Protein AF-A0A8I0K7B2-F1 (afdb_monomer_lite)

Structure (mmCIF, N/CA/C/O backbone):
data_AF-A0A8I0K7B2-F1
#
_entry.id   AF-A0A8I0K7B2-F1
#
loop_
_atom_site.group_PDB
_atom_site.id
_atom_site.type_symbol
_atom_site.label_atom_id
_atom_site.label_alt_id
_atom_site.label_comp_id
_atom_site.label_asym_id
_atom_site.label_entity_id
_atom_site.label_seq_id
_atom_site.pdbx_PDB_ins_code
_atom_site.Cartn_x
_atom_site.Cartn_y
_atom_site.Cartn_z
_atom_site.occupancy
_atom_site.B_iso_or_equiv
_atom_site.auth_seq_id
_atom_site.auth_comp_id
_atom_site.auth_asym_id
_atom_site.auth_atom_id
_atom_site.pdbx_PDB_model_num
ATOM 1 N N . ILE A 1 1 ? 2.473 -7.740 -4.139 1.00 77.00 1 ILE A N 1
ATOM 2 C CA . ILE A 1 1 ? 1.503 -7.804 -5.255 1.00 77.00 1 ILE A CA 1
ATOM 3 C C . ILE A 1 1 ? 1.377 -6.426 -5.876 1.00 77.00 1 ILE A C 1
ATOM 5 O O . ILE A 1 1 ? 0.839 -5.520 -5.252 1.00 77.00 1 ILE A O 1
ATOM 9 N N . ALA A 1 2 ? 1.905 -6.270 -7.087 1.00 81.62 2 ALA A N 1
ATOM 10 C CA . ALA A 1 2 ? 1.914 -4.986 -7.772 1.00 81.62 2 ALA A CA 1
ATOM 11 C C . ALA A 1 2 ? 0.690 -4.770 -8.654 1.00 81.62 2 ALA A C 1
ATOM 13 O O . ALA A 1 2 ? -0.269 -4.204 -8.169 1.00 81.62 2 ALA A O 1
ATOM 14 N N . SER A 1 3 ? 0.676 -5.238 -9.904 1.00 86.38 3 SER A N 1
ATOM 15 C CA . SER A 1 3 ? -0.508 -5.109 -10.770 1.00 86.38 3 SER A CA 1
ATOM 16 C C . SER A 1 3 ? -1.595 -6.148 -10.476 1.00 86.38 3 SER A C 1
ATOM 18 O O . SER A 1 3 ? -2.746 -5.961 -10.839 1.00 86.38 3 SER A O 1
ATOM 20 N N . GLY A 1 4 ? -1.241 -7.263 -9.827 1.00 89.75 4 GLY A N 1
ATOM 21 C CA . GLY A 1 4 ? -2.159 -8.381 -9.578 1.00 89.75 4 GLY A CA 1
ATOM 22 C C . GLY A 1 4 ? -2.304 -9.356 -10.753 1.00 89.75 4 GLY A C 1
ATOM 23 O O . GLY A 1 4 ? -2.831 -10.445 -10.553 1.00 89.75 4 GLY A O 1
ATOM 24 N N . ASN A 1 5 ? -1.759 -9.037 -11.935 1.00 91.19 5 ASN A N 1
ATOM 25 C CA . ASN A 1 5 ? -1.903 -9.848 -13.156 1.00 91.19 5 ASN A CA 1
ATOM 26 C C . ASN A 1 5 ? -1.482 -11.309 -12.976 1.00 91.19 5 ASN A C 1
ATOM 28 O O . ASN A 1 5 ? -2.197 -12.211 -13.395 1.00 91.19 5 ASN A O 1
ATOM 32 N N . GLN A 1 6 ? -0.327 -11.559 -12.357 1.00 90.94 6 GLN A N 1
ATOM 33 C CA . GLN A 1 6 ? 0.174 -12.925 -12.195 1.00 90.94 6 GLN A CA 1
ATOM 34 C C . GLN A 1 6 ? -0.745 -13.764 -11.300 1.00 90.94 6 GLN A C 1
ATOM 36 O O . GLN A 1 6 ? -1.043 -14.906 -11.624 1.00 90.94 6 GLN A O 1
ATOM 41 N N . ILE A 1 7 ? -1.244 -13.179 -10.210 1.00 93.69 7 ILE A N 1
ATOM 42 C CA . ILE A 1 7 ? -2.171 -13.858 -9.301 1.00 93.69 7 ILE A CA 1
ATOM 43 C C . ILE A 1 7 ? -3.507 -14.105 -9.983 1.00 93.69 7 ILE A C 1
ATOM 45 O O . ILE A 1 7 ? -4.037 -15.205 -9.896 1.00 93.69 7 ILE A O 1
ATOM 49 N N . ARG A 1 8 ? -4.026 -13.107 -10.702 1.00 94.19 8 ARG A N 1
ATOM 50 C CA . ARG A 1 8 ? -5.259 -13.244 -11.476 1.00 94.19 8 ARG A CA 1
ATOM 51 C C . ARG A 1 8 ? -5.160 -14.403 -12.473 1.00 94.19 8 ARG A C 1
ATOM 53 O O . ARG A 1 8 ? -6.067 -15.217 -12.502 1.00 94.19 8 ARG A O 1
ATOM 60 N N . LYS A 1 9 ? -4.038 -14.546 -13.188 1.00 95.00 9 LYS A N 1
ATOM 61 C CA . LYS A 1 9 ? -3.802 -15.677 -14.105 1.00 95.00 9 LYS A CA 1
ATOM 62 C C . LYS A 1 9 ? -3.839 -17.037 -13.404 1.00 95.00 9 LYS A C 1
ATOM 64 O O . LYS A 1 9 ? -4.430 -17.970 -13.931 1.00 95.00 9 LYS A O 1
ATOM 69 N N . PHE A 1 10 ? -3.235 -17.158 -12.220 1.00 95.12 10 PHE A N 1
ATOM 70 C CA . PHE A 1 10 ? -3.326 -18.396 -11.437 1.00 95.12 10 PHE A CA 1
ATOM 71 C C . PHE A 1 10 ? -4.759 -18.683 -10.995 1.00 95.12 10 PHE A C 1
ATOM 73 O O . PHE A 1 10 ? -5.240 -19.799 -11.159 1.00 95.12 10 PHE A O 1
ATOM 80 N N . LEU A 1 11 ? -5.457 -17.667 -10.484 1.00 95.81 11 LEU A N 1
ATOM 81 C CA . LEU A 1 11 ? -6.855 -17.804 -10.099 1.00 95.81 11 LEU A CA 1
ATOM 82 C C . LEU A 1 11 ? -7.734 -18.193 -11.290 1.00 95.81 11 LEU A C 1
ATOM 84 O O . LEU A 1 11 ? -8.606 -19.033 -11.117 1.00 95.81 11 LEU A O 1
ATOM 88 N N . GLU A 1 12 ? -7.495 -17.631 -12.475 1.00 96.31 12 GLU A N 1
ATOM 89 C CA . GLU A 1 12 ? -8.185 -17.978 -13.721 1.00 96.31 12 GLU A CA 1
ATOM 90 C C . GLU A 1 12 ? -7.914 -19.430 -14.129 1.00 96.31 12 GLU A C 1
ATOM 92 O O . GLU A 1 12 ? -8.856 -20.150 -14.450 1.00 96.31 12 GLU A O 1
ATOM 97 N N . ALA A 1 13 ? -6.667 -19.898 -14.038 1.00 96.38 13 ALA A N 1
ATOM 98 C CA . ALA A 1 13 ? -6.322 -21.292 -14.320 1.00 96.38 13 ALA A CA 1
ATOM 99 C C . ALA A 1 13 ? -7.026 -22.269 -13.357 1.00 96.38 13 ALA A C 1
ATOM 101 O O . ALA A 1 13 ? -7.605 -23.268 -13.786 1.00 96.38 13 ALA A O 1
ATOM 102 N N . PHE A 1 14 ? -7.058 -21.952 -12.058 1.00 95.88 14 PHE A N 1
ATOM 103 C CA . PHE A 1 14 ? -7.804 -22.732 -11.063 1.00 95.88 14 PHE A CA 1
ATOM 104 C C . PHE A 1 14 ? -9.305 -22.733 -11.347 1.00 95.88 14 PHE A C 1
ATOM 106 O O . PHE A 1 14 ? -9.960 -23.767 -11.294 1.00 95.88 14 PHE A O 1
ATOM 113 N N . ALA A 1 15 ? -9.831 -21.573 -11.720 1.00 93.94 15 ALA A N 1
ATOM 114 C CA . ALA A 1 15 ? -11.215 -21.361 -12.103 1.00 93.94 15 ALA A CA 1
ATOM 115 C C . ALA A 1 15 ? -11.651 -22.106 -13.372 1.00 93.94 15 ALA A C 1
ATOM 117 O O . ALA A 1 15 ? -12.852 -22.248 -13.582 1.00 93.94 15 ALA A O 1
ATOM 118 N N . GLN A 1 16 ? -10.712 -22.474 -14.242 1.00 95.69 16 GLN A N 1
ATOM 119 C CA . GLN A 1 16 ? -10.960 -23.219 -15.479 1.00 95.69 16 GLN A CA 1
ATOM 120 C C . GLN A 1 16 ? -10.769 -24.729 -15.292 1.00 95.69 16 GLN A C 1
ATOM 122 O O . GLN A 1 16 ? -11.014 -25.494 -16.219 1.00 95.69 16 GLN A O 1
ATOM 127 N N . THR A 1 17 ? -10.337 -25.169 -14.106 1.00 97.00 17 THR A N 1
ATOM 128 C CA . THR A 1 17 ? -10.129 -26.583 -13.789 1.00 97.00 17 THR A CA 1
ATOM 129 C C . THR A 1 17 ? -11.386 -27.149 -13.113 1.00 97.00 17 THR A C 1
ATOM 131 O O . THR A 1 17 ? -11.638 -26.801 -11.956 1.00 97.00 17 THR A O 1
ATOM 134 N N . PRO A 1 18 ? -12.164 -28.043 -13.766 1.00 95.75 18 PRO A N 1
ATOM 135 C CA . PRO A 1 18 ? -13.484 -28.460 -13.275 1.00 95.75 18 PRO A CA 1
ATOM 136 C C . PRO A 1 18 ? -13.483 -29.039 -11.856 1.00 95.75 18 PRO A C 1
ATOM 138 O O . PRO A 1 18 ? -14.347 -28.698 -11.053 1.00 95.75 18 PRO A O 1
ATOM 141 N N . SER A 1 19 ? -12.487 -29.860 -11.506 1.00 97.06 19 SER A N 1
ATOM 142 C CA . SER A 1 19 ? -12.382 -30.437 -10.158 1.00 97.06 19 SER A CA 1
ATOM 143 C C . SER A 1 19 ? -12.179 -29.363 -9.088 1.00 97.06 19 SER A C 1
ATOM 145 O O . SER A 1 19 ? -12.816 -29.406 -8.040 1.00 97.06 19 SER A O 1
ATOM 147 N N . ILE A 1 20 ? -11.341 -28.360 -9.368 1.00 95.81 20 ILE A N 1
ATOM 148 C CA . ILE A 1 20 ? -11.071 -27.255 -8.439 1.00 95.81 20 ILE A CA 1
ATOM 149 C C . ILE A 1 20 ? -12.316 -26.376 -8.286 1.00 95.81 20 ILE A C 1
ATOM 151 O O . ILE A 1 20 ? -12.678 -26.001 -7.171 1.00 95.81 20 ILE A O 1
ATOM 155 N N . GLU A 1 21 ? -13.002 -26.073 -9.389 1.00 93.69 21 GLU A N 1
ATOM 156 C CA . GLU A 1 21 ? -14.250 -25.309 -9.360 1.00 93.69 21 GLU A CA 1
ATOM 157 C C . GLU A 1 21 ? -15.359 -26.053 -8.594 1.00 93.69 21 GLU A C 1
ATOM 159 O O . GLU A 1 21 ? -16.058 -25.449 -7.774 1.00 93.69 21 GLU A O 1
ATOM 164 N N . SER A 1 22 ? -15.471 -27.371 -8.780 1.00 95.62 22 SER A N 1
ATOM 165 C CA . SER A 1 22 ? -16.394 -28.226 -8.026 1.00 95.62 22 SER A CA 1
ATOM 166 C C . SER A 1 22 ? -16.076 -28.227 -6.531 1.00 95.62 22 SER A C 1
ATOM 168 O O . SER A 1 22 ? -16.987 -28.093 -5.715 1.00 95.62 22 SER A O 1
ATOM 170 N N . TRP A 1 23 ? -14.803 -28.344 -6.145 1.00 97.50 23 TRP A N 1
ATOM 171 C CA . TRP A 1 23 ? -14.412 -28.331 -4.735 1.00 97.50 23 TRP A CA 1
ATOM 172 C C . TRP A 1 23 ? -14.669 -26.983 -4.075 1.00 97.50 23 TRP A C 1
ATOM 174 O O . TRP A 1 23 ? -15.148 -26.934 -2.945 1.00 97.50 23 TRP A O 1
ATOM 184 N N . HIS A 1 24 ? -14.393 -25.891 -4.784 1.00 95.56 24 HIS A N 1
ATOM 185 C CA . HIS A 1 24 ? -14.636 -24.548 -4.275 1.00 95.56 24 HIS A CA 1
ATOM 186 C C . HIS A 1 24 ? -16.136 -24.264 -4.114 1.00 95.56 24 HIS A C 1
ATOM 188 O O . HIS A 1 24 ? -16.565 -23.783 -3.070 1.00 95.56 24 HIS A O 1
ATOM 194 N N . SER A 1 25 ? -16.951 -24.600 -5.120 1.00 93.38 25 SER A N 1
ATOM 195 C CA . SER A 1 25 ? -18.410 -24.408 -5.059 1.00 93.38 25 SER A CA 1
ATOM 196 C C . SER A 1 25 ? -19.086 -25.278 -3.997 1.00 93.38 25 SER A C 1
ATOM 198 O O . SER A 1 25 ? -20.060 -24.841 -3.391 1.00 93.38 25 SER A O 1
ATOM 200 N N . SER A 1 26 ? -18.534 -26.462 -3.721 1.00 96.31 26 SER A N 1
ATOM 201 C CA . SER A 1 26 ? -19.012 -27.365 -2.663 1.00 96.31 26 SER A CA 1
ATOM 202 C C . SER A 1 26 ? -18.465 -27.022 -1.269 1.00 96.31 26 SER A C 1
ATOM 204 O O . SER A 1 26 ? -18.778 -27.714 -0.305 1.00 96.31 26 SER A O 1
ATOM 206 N N . GLY A 1 27 ? -17.634 -25.980 -1.140 1.00 95.00 27 GLY A N 1
ATOM 207 C CA . GLY A 1 27 ? -17.071 -25.539 0.140 1.00 95.00 27 GLY A CA 1
ATOM 208 C C . GLY A 1 27 ? -15.932 -26.406 0.693 1.00 95.00 27 GLY A C 1
ATOM 209 O O . GLY A 1 27 ? -15.552 -26.233 1.847 1.00 95.00 27 GLY A O 1
ATOM 210 N N . TYR A 1 28 ? -15.360 -27.315 -0.105 1.00 97.12 28 TYR A N 1
ATOM 211 C CA . TYR A 1 28 ? -14.238 -28.166 0.318 1.00 97.12 28 TYR A CA 1
ATOM 212 C C . TYR A 1 28 ? -12.895 -27.431 0.346 1.00 97.12 28 TYR A C 1
ATOM 214 O O . TYR A 1 28 ? -11.986 -27.844 1.063 1.00 97.12 28 TYR A O 1
ATOM 222 N N . ILE A 1 29 ? -12.750 -26.360 -0.440 1.00 96.38 29 ILE A N 1
ATOM 223 C CA . ILE A 1 29 ? -11.525 -25.555 -0.498 1.00 96.38 29 ILE A CA 1
ATOM 224 C C . ILE A 1 29 ? -11.836 -24.059 -0.487 1.00 96.38 29 ILE A C 1
ATOM 226 O O . ILE A 1 29 ? -12.865 -23.618 -0.996 1.00 96.38 29 ILE A O 1
ATOM 230 N N . SER A 1 30 ? -10.878 -23.283 0.019 1.00 95.00 30 SER A N 1
ATOM 231 C CA . SER A 1 30 ? -10.904 -21.819 0.052 1.00 95.00 30 SER A CA 1
ATOM 232 C C . SER A 1 30 ? -9.590 -21.260 -0.482 1.00 95.00 30 SER A C 1
ATOM 234 O O . SER A 1 30 ? -8.523 -21.833 -0.258 1.00 95.00 30 SER A O 1
ATOM 236 N N . PHE A 1 31 ? -9.650 -20.120 -1.170 1.00 95.88 31 PHE A N 1
ATOM 237 C CA . PHE A 1 31 ? -8.461 -19.472 -1.720 1.00 95.88 31 PHE A CA 1
ATOM 238 C C . PHE A 1 31 ? -7.951 -18.381 -0.790 1.00 95.88 31 PHE A C 1
ATOM 240 O O . PHE A 1 31 ? -8.678 -17.450 -0.452 1.00 95.88 31 PHE A O 1
ATOM 247 N N . TYR A 1 32 ? -6.669 -18.466 -0.444 1.00 95.06 32 TYR A N 1
ATOM 248 C CA . TYR A 1 32 ? -5.970 -17.467 0.351 1.00 95.06 32 TYR A CA 1
ATOM 249 C C . TYR A 1 32 ? -4.814 -16.885 -0.447 1.00 95.06 32 TYR A C 1
ATOM 251 O O . TYR A 1 32 ? -4.025 -17.607 -1.053 1.00 95.06 32 TYR A O 1
ATOM 259 N N . ILE A 1 33 ? -4.693 -15.565 -0.420 1.00 94.81 33 ILE A N 1
ATOM 260 C CA . ILE A 1 33 ? -3.560 -14.842 -0.978 1.00 94.81 33 ILE A CA 1
ATOM 261 C C . ILE A 1 33 ? -2.829 -14.198 0.180 1.00 94.81 33 ILE A C 1
ATOM 263 O O . ILE A 1 33 ? -3.368 -13.315 0.840 1.00 94.81 33 ILE A O 1
ATOM 267 N N . VAL A 1 34 ? -1.588 -14.615 0.394 1.00 92.75 34 VAL A N 1
ATOM 268 C CA . VAL A 1 34 ? -0.717 -14.040 1.416 1.00 92.75 34 VAL A CA 1
ATOM 269 C C . VAL A 1 34 ? 0.375 -13.245 0.724 1.00 92.75 34 VAL A C 1
ATOM 271 O O . VAL A 1 34 ? 1.064 -13.749 -0.163 1.00 92.75 34 VAL A O 1
ATOM 274 N N . CYS A 1 35 ? 0.534 -11.982 1.100 1.00 88.88 35 CYS A N 1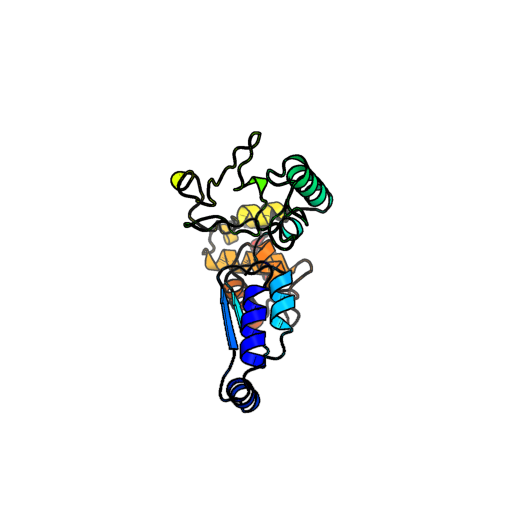
ATOM 275 C CA . CYS A 1 35 ? 1.624 -11.168 0.584 1.00 88.88 35 CYS A CA 1
ATOM 276 C C . CYS A 1 35 ? 2.083 -10.127 1.594 1.00 88.88 35 CYS A C 1
ATOM 278 O O . CYS A 1 35 ? 1.325 -9.678 2.440 1.00 88.88 35 CYS A O 1
ATOM 280 N N . TYR A 1 36 ? 3.329 -9.688 1.484 1.00 87.00 36 TYR A N 1
ATOM 281 C CA . TYR A 1 36 ? 3.814 -8.626 2.354 1.00 87.00 36 TYR A CA 1
ATOM 282 C C . TYR A 1 36 ? 3.174 -7.269 2.010 1.00 87.00 36 TYR A C 1
ATOM 284 O O . TYR A 1 36 ? 2.499 -6.665 2.839 1.00 87.00 36 TYR A O 1
ATOM 292 N N . ALA A 1 37 ? 3.326 -6.822 0.760 1.00 88.50 37 ALA A N 1
ATOM 293 C CA . ALA A 1 37 ? 2.780 -5.553 0.282 1.00 88.50 37 ALA A CA 1
ATOM 294 C C . ALA A 1 37 ? 1.818 -5.763 -0.891 1.00 88.50 37 ALA A C 1
ATOM 296 O O . ALA A 1 37 ? 2.115 -6.561 -1.787 1.00 88.50 37 ALA A O 1
ATOM 297 N N . ILE A 1 38 ? 0.717 -5.012 -0.948 1.00 91.06 38 ILE A N 1
ATOM 298 C CA . ILE A 1 38 ? -0.238 -5.022 -2.070 1.00 91.06 38 ILE A CA 1
ATOM 299 C C . ILE A 1 38 ? -0.579 -3.607 -2.531 1.00 91.06 38 ILE A C 1
ATOM 301 O O . ILE A 1 38 ? -0.764 -2.712 -1.709 1.00 91.06 38 ILE A O 1
ATOM 305 N N . THR A 1 39 ? -0.661 -3.375 -3.842 1.00 91.69 39 THR A N 1
ATOM 306 C CA . THR A 1 39 ? -1.160 -2.089 -4.339 1.00 91.69 39 THR A CA 1
ATOM 307 C C . THR A 1 39 ? -2.670 -2.004 -4.204 1.00 91.69 39 THR A C 1
ATOM 309 O O . THR A 1 39 ? -3.409 -2.986 -4.242 1.00 91.69 39 THR A O 1
ATOM 312 N N . GLU A 1 40 ? -3.122 -0.768 -4.115 1.00 88.94 40 GLU A N 1
ATOM 313 C CA . GLU A 1 40 ? -4.521 -0.393 -4.081 1.00 88.94 40 GLU A CA 1
ATOM 314 C C . GLU A 1 40 ? -5.343 -0.982 -5.240 1.00 88.94 40 GLU A C 1
ATOM 316 O O . GLU A 1 40 ? -6.423 -1.532 -5.008 1.00 88.94 40 GLU A O 1
ATOM 321 N N . ASN A 1 41 ? -4.789 -0.910 -6.453 1.00 90.56 41 ASN A N 1
ATOM 322 C CA . ASN A 1 41 ? -5.415 -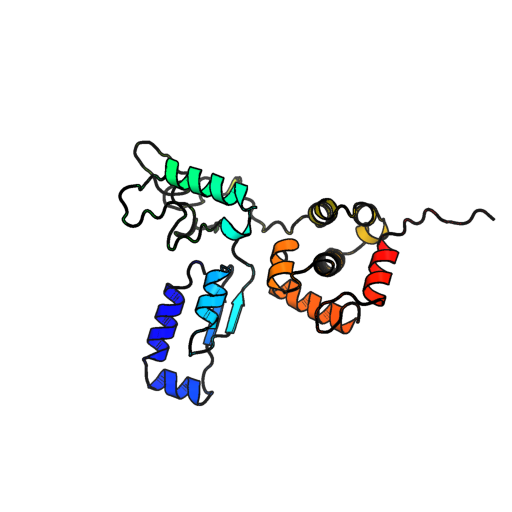1.409 -7.674 1.00 90.56 41 ASN A CA 1
ATOM 323 C C . ASN A 1 41 ? -5.419 -2.937 -7.722 1.00 90.56 41 ASN A C 1
ATOM 325 O O . ASN A 1 41 ? -6.425 -3.525 -8.101 1.00 90.56 41 ASN A O 1
ATOM 329 N N . ALA A 1 42 ? -4.332 -3.598 -7.309 1.00 92.38 42 ALA A N 1
ATOM 330 C CA . ALA A 1 42 ? -4.300 -5.057 -7.291 1.00 92.38 42 ALA A CA 1
ATOM 331 C C . ALA A 1 42 ? -5.244 -5.656 -6.256 1.00 92.38 42 ALA A C 1
ATOM 333 O O . ALA A 1 42 ? -5.812 -6.711 -6.514 1.00 92.38 42 ALA A O 1
ATOM 334 N N . LEU A 1 43 ? -5.422 -5.008 -5.103 1.00 92.12 43 LEU A N 1
ATOM 335 C CA . LEU A 1 43 ? -6.387 -5.467 -4.108 1.00 92.12 43 LEU A CA 1
ATOM 336 C C . LEU A 1 43 ? -7.802 -5.480 -4.700 1.00 92.12 43 LEU A C 1
ATOM 338 O O . LEU A 1 43 ? -8.480 -6.504 -4.645 1.00 92.12 43 LEU A O 1
ATOM 342 N N . ASP A 1 44 ? -8.222 -4.375 -5.320 1.00 92.19 44 ASP A N 1
ATOM 343 C CA . ASP A 1 44 ? -9.534 -4.274 -5.973 1.00 92.19 44 ASP A CA 1
ATOM 344 C C . ASP A 1 44 ? -9.660 -5.262 -7.144 1.00 92.19 44 ASP A C 1
ATOM 346 O O . ASP A 1 44 ? -10.621 -6.024 -7.238 1.00 92.19 44 ASP A O 1
ATOM 350 N N . PHE A 1 45 ? -8.635 -5.326 -7.993 1.00 93.88 45 PHE A N 1
ATOM 351 C CA . PHE A 1 45 ? -8.603 -6.223 -9.139 1.00 93.88 45 PHE A CA 1
ATOM 352 C C . PHE A 1 45 ? -8.686 -7.696 -8.729 1.00 93.88 45 PHE A C 1
ATOM 354 O O . PHE A 1 45 ? -9.420 -8.460 -9.344 1.00 93.88 45 PHE A O 1
ATOM 361 N N . VAL A 1 46 ? -7.964 -8.133 -7.700 1.00 94.69 46 VAL A N 1
ATOM 362 C CA . VAL A 1 46 ? -7.912 -9.553 -7.323 1.00 94.69 46 VAL A CA 1
ATOM 363 C C . VAL A 1 46 ? -9.105 -9.968 -6.458 1.00 94.69 46 VAL A C 1
ATOM 365 O O . VAL A 1 46 ? -9.633 -11.063 -6.645 1.00 94.69 46 VAL A O 1
ATOM 368 N N . SER A 1 47 ? -9.584 -9.093 -5.568 1.00 93.62 47 SER A N 1
ATOM 369 C CA . SER A 1 47 ? -10.755 -9.373 -4.717 1.00 93.62 47 SER A CA 1
ATOM 370 C C . SER A 1 47 ? -12.043 -9.595 -5.514 1.00 93.62 47 SER A C 1
ATOM 372 O O . SER A 1 47 ? -12.899 -10.371 -5.099 1.00 93.62 47 SER A O 1
ATOM 374 N N . LYS A 1 48 ? -12.160 -8.979 -6.696 1.00 94.69 48 LYS A N 1
ATOM 375 C CA . LYS A 1 48 ? -13.296 -9.147 -7.619 1.00 94.69 48 LYS A CA 1
ATOM 376 C C . LYS A 1 48 ? -13.276 -10.456 -8.422 1.00 94.69 48 LYS A C 1
ATOM 378 O O . LYS A 1 48 ? -14.123 -10.645 -9.292 1.00 94.69 48 LYS A O 1
ATOM 383 N N . HIS A 1 49 ? -12.306 -11.344 -8.208 1.00 95.88 49 HIS A N 1
ATOM 384 C CA . HIS A 1 49 ? -12.244 -12.615 -8.932 1.00 95.88 49 HIS A CA 1
ATOM 385 C C . HIS A 1 49 ? -13.366 -13.583 -8.500 1.00 95.88 49 HIS A C 1
ATOM 387 O O . HIS A 1 49 ? -13.748 -13.607 -7.331 1.00 95.88 49 HIS A O 1
ATOM 393 N N . LYS A 1 50 ? -13.857 -14.442 -9.413 1.00 93.12 50 LYS A N 1
ATOM 394 C CA . LYS A 1 50 ? -14.986 -15.362 -9.138 1.00 93.12 50 LYS A CA 1
ATOM 395 C C . LYS A 1 50 ? -14.737 -16.344 -7.987 1.00 93.12 50 LYS A C 1
ATOM 397 O O . LYS A 1 50 ? -15.667 -16.715 -7.284 1.00 93.12 50 LYS A O 1
ATOM 402 N N . LEU A 1 51 ? -13.473 -16.706 -7.765 1.00 94.12 51 LEU A N 1
ATOM 403 C CA . LEU A 1 51 ? -13.038 -17.569 -6.657 1.00 94.12 51 LEU A CA 1
ATOM 404 C C . LEU A 1 51 ? -12.986 -16.855 -5.292 1.00 94.12 51 LEU A C 1
ATOM 406 O O . LEU A 1 51 ? -12.564 -17.467 -4.323 1.00 94.12 51 LEU A O 1
ATOM 410 N N . LYS A 1 52 ? -13.353 -15.565 -5.219 1.00 93.81 52 LYS A N 1
ATOM 411 C CA . LYS A 1 52 ? -13.450 -14.758 -3.986 1.00 93.81 52 LYS A CA 1
ATOM 412 C C . LYS A 1 52 ? -12.313 -15.021 -2.977 1.00 93.81 52 LYS A C 1
ATOM 414 O O . LYS A 1 52 ? -12.586 -15.377 -1.829 1.00 93.81 52 LYS A O 1
ATOM 419 N N . PRO A 1 53 ? -11.038 -14.872 -3.381 1.00 95.38 53 PRO A N 1
ATOM 420 C CA . PRO A 1 53 ? -9.928 -15.197 -2.499 1.00 95.38 53 PRO A CA 1
ATOM 421 C C . PRO A 1 53 ? -9.887 -14.259 -1.285 1.00 95.38 53 PRO A C 1
ATOM 423 O O . PRO A 1 53 ? -10.092 -13.050 -1.414 1.00 95.38 53 PRO A O 1
ATOM 426 N N . GLN A 1 54 ? -9.546 -14.801 -0.118 1.00 94.31 54 GLN A N 1
ATOM 427 C CA . GLN A 1 54 ? -9.235 -14.020 1.076 1.00 94.31 54 GLN A CA 1
ATOM 428 C C . GLN A 1 54 ? -7.809 -13.474 0.967 1.00 94.31 54 GLN A C 1
ATOM 430 O O . GLN A 1 54 ? -6.859 -14.227 0.754 1.00 94.31 54 GLN A O 1
ATOM 435 N N . ILE A 1 55 ? -7.647 -12.154 1.076 1.00 93.38 55 ILE A N 1
ATOM 436 C CA . ILE A 1 55 ? -6.366 -11.481 0.832 1.00 93.38 55 ILE A CA 1
ATOM 437 C C . ILE A 1 55 ? -5.790 -10.989 2.158 1.00 93.38 55 ILE A C 1
ATOM 439 O O . ILE A 1 55 ? -6.266 -10.008 2.725 1.00 93.38 55 ILE A O 1
ATOM 443 N N . ASN A 1 56 ? -4.721 -11.642 2.601 1.00 89.12 56 ASN A N 1
ATOM 444 C CA . ASN A 1 56 ? -3.976 -11.311 3.805 1.00 89.12 56 ASN A CA 1
ATOM 445 C C . ASN A 1 56 ? -2.694 -10.571 3.425 1.00 89.12 56 ASN A C 1
ATOM 447 O O . ASN A 1 56 ? -1.858 -11.084 2.673 1.00 89.12 56 ASN A O 1
ATOM 451 N N . TYR A 1 57 ? -2.538 -9.350 3.937 1.00 87.31 57 TYR A N 1
ATOM 452 C CA . TYR A 1 57 ? -1.368 -8.536 3.642 1.00 87.31 57 TYR A CA 1
ATOM 453 C C . TYR A 1 57 ? -0.894 -7.690 4.820 1.00 87.31 57 TYR A C 1
ATOM 455 O O . TYR A 1 57 ? -1.687 -7.273 5.663 1.00 87.31 57 TYR A O 1
ATOM 463 N N . VAL A 1 58 ? 0.414 -7.422 4.864 1.00 81.00 58 VAL A N 1
ATOM 464 C CA . VAL A 1 58 ? 1.030 -6.634 5.942 1.00 81.00 58 VAL A CA 1
ATOM 465 C C . VAL A 1 58 ? 0.818 -5.144 5.696 1.00 81.00 58 VAL A C 1
ATOM 467 O O . VAL A 1 58 ? 0.345 -4.434 6.581 1.00 81.00 58 VAL A O 1
ATOM 470 N N . CYS A 1 59 ? 1.120 -4.647 4.497 1.00 78.94 59 CYS A N 1
ATOM 471 C CA . CYS A 1 59 ? 1.017 -3.220 4.201 1.00 78.94 59 CYS A CA 1
ATOM 472 C C . CYS A 1 59 ? 0.496 -2.912 2.793 1.00 78.94 59 CYS A C 1
ATOM 474 O O . CYS A 1 59 ? 0.538 -3.726 1.867 1.00 78.94 59 CYS A O 1
ATOM 476 N N . VAL A 1 60 ? -0.004 -1.687 2.632 1.00 84.62 60 VAL A N 1
ATOM 477 C CA . VAL A 1 60 ? -0.310 -1.136 1.312 1.00 84.62 60 VAL A CA 1
ATOM 478 C C . VAL A 1 60 ? 1.000 -0.702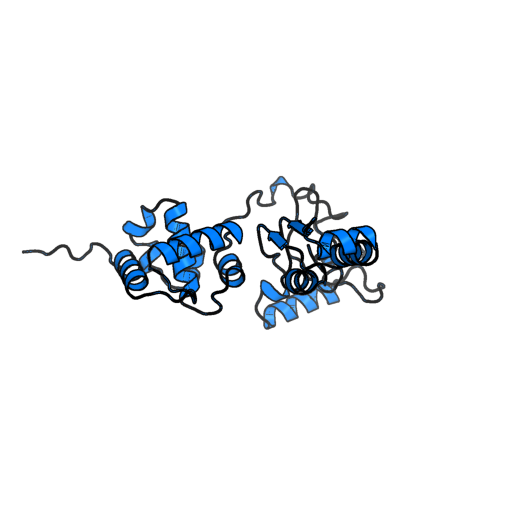 0.673 1.00 84.62 60 VAL A C 1
ATOM 480 O O . VAL A 1 60 ? 1.774 0.044 1.268 1.00 84.62 60 VAL A O 1
ATOM 483 N N . CYS A 1 61 ? 1.238 -1.154 -0.553 1.00 88.31 61 CYS A N 1
ATOM 484 C CA . CYS A 1 61 ? 2.403 -0.764 -1.321 1.00 88.31 61 CYS A CA 1
ATOM 485 C C . CYS A 1 61 ? 2.351 0.750 -1.597 1.00 88.31 61 CYS A C 1
ATOM 487 O O . CYS A 1 61 ? 1.383 1.217 -2.219 1.00 88.31 61 CYS A O 1
ATOM 489 N N . PRO A 1 62 ? 3.363 1.526 -1.174 1.00 88.94 62 PRO A N 1
ATOM 490 C CA . PRO A 1 62 ? 3.484 2.910 -1.597 1.00 88.94 62 PRO A CA 1
ATOM 491 C C . PRO A 1 62 ? 3.698 2.947 -3.113 1.00 88.94 62 PRO A C 1
ATOM 493 O O . PRO A 1 62 ? 4.405 2.116 -3.687 1.00 88.94 62 PRO A O 1
ATOM 496 N N . THR A 1 63 ? 3.029 3.882 -3.768 1.00 92.56 63 THR A N 1
ATOM 497 C CA . THR A 1 63 ? 3.084 4.094 -5.216 1.00 92.56 63 THR A CA 1
ATOM 498 C C . THR A 1 63 ? 3.103 5.586 -5.488 1.00 92.56 63 THR A C 1
ATOM 500 O O . THR A 1 63 ? 2.664 6.370 -4.649 1.00 92.56 63 THR A O 1
ATOM 503 N N . ILE A 1 64 ? 3.534 6.003 -6.678 1.00 92.94 64 ILE A N 1
ATOM 504 C CA . ILE A 1 64 ? 3.486 7.420 -7.063 1.00 92.94 64 ILE A CA 1
ATOM 505 C C . ILE A 1 64 ? 2.072 7.988 -6.850 1.00 92.94 64 ILE A C 1
ATOM 507 O O . ILE A 1 64 ? 1.925 9.048 -6.249 1.00 92.94 64 ILE A O 1
ATOM 511 N N . SER A 1 65 ? 1.030 7.255 -7.256 1.00 89.62 65 SER A N 1
ATOM 512 C CA . SER A 1 65 ? -0.365 7.709 -7.175 1.00 89.62 65 SER A CA 1
ATOM 513 C C . SER A 1 65 ? -0.898 7.864 -5.750 1.00 89.62 65 SER A C 1
ATOM 515 O O . SER A 1 65 ? -1.805 8.664 -5.523 1.00 89.62 65 SER A O 1
ATOM 517 N N . ASN A 1 66 ? -0.356 7.118 -4.782 1.00 83.56 66 ASN A N 1
ATOM 518 C CA . ASN A 1 66 ? -0.831 7.161 -3.403 1.00 83.56 66 ASN A CA 1
ATOM 519 C C . ASN A 1 66 ? 0.136 7.886 -2.448 1.00 83.56 66 ASN A C 1
ATOM 521 O O . ASN A 1 66 ? -0.306 8.314 -1.387 1.00 83.56 66 ASN A O 1
ATOM 525 N N . SER A 1 67 ? 1.406 8.079 -2.789 1.00 85.94 67 SER A N 1
ATOM 526 C CA . SER A 1 67 ? 2.391 8.674 -1.877 1.00 85.94 67 SER A CA 1
ATOM 527 C C . SER A 1 67 ? 2.521 10.194 -1.997 1.00 85.94 67 SER A C 1
ATOM 529 O O . SER A 1 67 ? 3.038 10.814 -1.075 1.00 85.94 67 SER A O 1
ATOM 531 N N . PHE A 1 68 ? 2.029 10.795 -3.083 1.00 88.00 68 PHE A N 1
ATOM 532 C CA . PHE A 1 68 ? 2.254 12.209 -3.405 1.00 88.00 68 PHE A CA 1
ATOM 533 C C . PHE A 1 68 ? 0.958 12.954 -3.732 1.00 88.00 68 PHE A C 1
ATOM 535 O O . PHE A 1 68 ? -0.057 12.332 -4.051 1.00 88.00 68 PHE A O 1
ATOM 542 N N . ASN A 1 69 ? 0.976 14.289 -3.687 1.00 89.44 69 ASN A N 1
ATOM 543 C CA . ASN A 1 69 ? -0.158 15.100 -4.148 1.00 89.44 69 ASN A CA 1
ATOM 544 C C . ASN A 1 69 ? -0.224 15.160 -5.695 1.00 89.44 69 ASN A C 1
ATOM 546 O O . ASN A 1 69 ? 0.776 14.878 -6.353 1.00 89.44 69 ASN A O 1
ATOM 550 N N . PRO A 1 70 ? -1.357 15.545 -6.317 1.00 90.75 70 PRO A N 1
ATOM 551 C CA . PRO A 1 70 ? -1.506 15.494 -7.779 1.00 90.75 70 PRO A CA 1
ATOM 552 C C . PRO A 1 70 ? -0.442 16.269 -8.579 1.00 90.75 70 PRO A C 1
ATOM 554 O O . PRO A 1 70 ? -0.050 15.839 -9.664 1.00 90.75 70 PRO A O 1
ATOM 557 N N . ILE A 1 71 ? 0.062 17.388 -8.046 1.00 93.44 71 ILE A N 1
ATOM 558 C CA . ILE A 1 71 ? 1.101 18.199 -8.700 1.00 93.44 71 ILE A CA 1
ATOM 559 C C . ILE A 1 71 ? 2.440 17.456 -8.675 1.00 93.44 71 ILE A C 1
ATOM 561 O O . ILE A 1 71 ? 3.124 17.357 -9.694 1.00 93.44 71 ILE A O 1
ATOM 565 N N . GLU A 1 72 ? 2.810 16.908 -7.520 1.00 92.56 72 GLU A N 1
ATOM 566 C CA . GLU A 1 72 ? 4.017 16.094 -7.352 1.00 92.56 72 GLU A CA 1
ATOM 567 C C . GLU A 1 72 ? 3.961 14.822 -8.197 1.00 92.56 72 GLU A C 1
ATOM 569 O O . GLU A 1 72 ? 4.931 14.501 -8.877 1.00 92.56 72 GLU A O 1
ATOM 574 N N . GLN A 1 73 ? 2.814 14.139 -8.222 1.00 93.00 73 GLN A N 1
ATOM 575 C CA . GLN A 1 73 ? 2.598 12.957 -9.056 1.00 93.00 73 GLN A CA 1
ATOM 576 C C . GLN A 1 73 ? 2.907 13.246 -10.524 1.00 93.00 73 GLN A C 1
ATOM 578 O O . GLN A 1 73 ? 3.639 12.487 -11.163 1.00 93.00 73 GLN A O 1
ATOM 583 N N . LYS A 1 74 ? 2.380 14.360 -11.050 1.00 94.31 74 LYS A N 1
ATOM 584 C CA . LYS A 1 74 ? 2.628 14.788 -12.428 1.00 94.31 74 LYS A CA 1
ATOM 585 C C . LYS A 1 74 ? 4.117 15.041 -12.669 1.00 94.31 74 LYS A C 1
ATOM 587 O O . LYS A 1 74 ? 4.675 14.471 -13.601 1.00 94.31 74 LYS A O 1
ATOM 592 N N . LYS A 1 75 ? 4.777 15.802 -11.790 1.00 96.19 75 LYS A N 1
ATOM 593 C CA . LYS A 1 75 ? 6.220 16.089 -11.893 1.00 96.19 75 LYS A CA 1
ATOM 594 C C . LYS A 1 75 ? 7.074 14.820 -11.850 1.00 96.19 75 LYS A C 1
ATOM 596 O O . LYS A 1 75 ? 7.991 14.665 -12.650 1.00 96.19 75 LYS A O 1
ATOM 601 N N . ILE A 1 76 ? 6.770 13.887 -10.949 1.00 95.06 76 ILE A N 1
ATOM 602 C CA . ILE A 1 76 ? 7.499 12.616 -10.837 1.00 95.06 76 ILE A CA 1
ATOM 603 C C . ILE A 1 76 ? 7.320 11.789 -12.113 1.00 95.06 76 ILE A C 1
ATOM 605 O O . ILE A 1 76 ? 8.297 11.258 -12.641 1.00 95.06 76 ILE A O 1
ATOM 609 N N . ARG A 1 77 ? 6.096 11.710 -12.649 1.00 94.00 77 ARG A N 1
ATOM 610 C CA . ARG A 1 77 ? 5.823 11.026 -13.922 1.00 94.00 77 ARG A CA 1
ATOM 611 C C . ARG A 1 77 ? 6.565 11.680 -15.090 1.00 94.00 77 ARG A C 1
ATOM 613 O O . ARG A 1 77 ? 7.148 10.970 -15.904 1.00 94.00 77 ARG A O 1
ATOM 620 N N . GLU A 1 78 ? 6.612 13.009 -15.150 1.00 94.25 78 GLU A N 1
ATOM 621 C CA . GLU A 1 78 ? 7.392 13.755 -16.148 1.00 94.25 78 GLU A CA 1
ATOM 622 C C . GLU A 1 78 ? 8.890 13.440 -16.059 1.00 94.25 78 GLU A C 1
ATOM 624 O O . GLU A 1 78 ? 9.515 13.190 -17.088 1.00 94.25 78 GLU A O 1
ATOM 629 N N . ILE A 1 79 ? 9.461 13.373 -14.850 1.00 93.94 79 ILE A N 1
ATOM 630 C CA . ILE A 1 79 ? 10.859 12.965 -14.629 1.00 93.94 79 ILE A CA 1
ATOM 631 C C . ILE A 1 79 ? 11.084 11.533 -15.126 1.00 93.94 79 ILE A C 1
ATOM 633 O O . ILE A 1 79 ? 12.020 11.297 -15.894 1.00 93.94 79 ILE A O 1
ATOM 637 N N . CYS A 1 80 ? 10.214 10.595 -14.737 1.00 93.69 80 CYS A N 1
ATOM 638 C CA . CYS A 1 80 ? 10.312 9.196 -15.159 1.00 93.69 80 CYS A CA 1
ATOM 639 C C . CYS A 1 80 ? 10.273 9.075 -16.686 1.00 93.69 80 CYS A C 1
ATOM 641 O O . CYS A 1 80 ? 11.084 8.356 -17.256 1.00 93.69 80 CYS A O 1
ATOM 643 N N . ASN A 1 81 ? 9.388 9.816 -17.357 1.00 90.88 81 ASN A N 1
ATOM 644 C CA . ASN A 1 81 ? 9.280 9.826 -18.817 1.00 90.88 81 ASN A CA 1
ATOM 645 C C . ASN A 1 81 ? 10.490 10.487 -19.492 1.00 90.88 81 ASN A C 1
ATOM 647 O O . ASN A 1 81 ? 11.050 9.948 -20.451 1.00 90.88 81 ASN A O 1
ATOM 651 N N . LYS A 1 82 ? 10.921 11.651 -18.990 1.00 90.94 82 LYS A N 1
ATOM 652 C CA . LYS A 1 82 ? 12.036 12.422 -19.554 1.00 90.94 82 LYS A CA 1
ATOM 653 C C . LYS A 1 82 ? 13.325 11.605 -19.553 1.00 90.94 82 LYS A C 1
ATOM 655 O O . LYS A 1 82 ? 13.998 11.543 -20.588 1.00 90.94 82 LYS A O 1
ATOM 660 N N . TYR A 1 83 ? 13.617 10.964 -18.423 1.00 91.06 83 TYR A N 1
ATOM 661 C CA . TYR A 1 83 ? 14.837 10.193 -18.190 1.00 91.06 83 TYR A CA 1
ATOM 662 C C . TYR A 1 83 ? 14.658 8.685 -18.359 1.00 91.06 83 TYR A C 1
ATOM 664 O O . TYR A 1 83 ? 15.560 7.940 -17.989 1.00 91.06 83 TYR A O 1
ATOM 672 N N . ASN A 1 84 ? 13.535 8.226 -18.930 1.00 90.62 84 ASN A N 1
ATOM 673 C CA . ASN A 1 84 ? 13.296 6.801 -19.124 1.00 90.62 84 ASN A CA 1
ATOM 674 C C . ASN A 1 84 ? 14.476 6.172 -19.901 1.00 90.62 84 ASN A C 1
ATOM 676 O O . ASN A 1 84 ? 14.695 6.545 -21.059 1.00 90.62 84 ASN A O 1
ATOM 680 N N . PRO A 1 85 ? 15.232 5.230 -19.305 1.00 88.94 85 PRO A N 1
ATOM 681 C CA . PRO A 1 85 ? 16.339 4.554 -19.978 1.00 88.94 85 PRO A CA 1
ATOM 682 C C . PRO A 1 85 ? 15.869 3.641 -21.119 1.00 88.94 85 PRO A C 1
ATOM 684 O O . PRO A 1 85 ? 16.670 3.287 -21.981 1.00 88.94 85 PRO A O 1
ATOM 687 N N . ASN A 1 86 ? 14.586 3.276 -21.154 1.00 84.25 86 ASN A N 1
ATOM 688 C CA . ASN A 1 86 ? 14.004 2.394 -22.153 1.00 84.25 86 ASN A CA 1
ATOM 689 C C . ASN A 1 86 ? 12.843 3.084 -22.888 1.00 84.25 86 ASN A C 1
ATOM 691 O O . ASN A 1 86 ? 11.680 2.739 -22.722 1.00 84.25 86 ASN A O 1
ATOM 695 N N . LYS A 1 87 ? 13.153 4.088 -23.721 1.00 76.50 87 LYS A N 1
ATOM 696 C CA . LYS A 1 87 ? 12.140 4.784 -24.548 1.00 76.50 87 LYS A CA 1
ATOM 697 C C . LYS A 1 87 ? 11.626 3.962 -25.733 1.00 76.50 87 LYS A C 1
ATOM 699 O O . LYS A 1 87 ? 10.699 4.396 -26.401 1.00 76.50 87 LYS A O 1
ATOM 704 N N . ARG A 1 88 ? 12.270 2.829 -26.030 1.00 71.00 88 ARG A N 1
ATOM 705 C CA . ARG A 1 88 ? 11.972 1.986 -27.197 1.00 71.00 88 ARG A CA 1
ATOM 706 C C . ARG A 1 88 ? 10.982 0.858 -26.893 1.00 71.00 88 ARG A C 1
ATOM 708 O O . ARG A 1 88 ? 10.584 0.167 -27.822 1.00 71.00 88 ARG A O 1
ATOM 715 N N . SER A 1 89 ? 10.615 0.638 -25.630 1.00 66.19 89 SER A N 1
ATOM 716 C CA . SER A 1 89 ? 9.542 -0.294 -25.282 1.00 66.19 89 SER A CA 1
ATOM 717 C C . SER A 1 89 ? 8.187 0.279 -25.694 1.00 66.19 89 SER A C 1
ATOM 719 O O . SER A 1 89 ? 7.933 1.466 -25.504 1.00 66.19 89 SER A O 1
ATOM 721 N N . ASP A 1 90 ? 7.325 -0.579 -26.240 1.00 59.00 90 ASP A N 1
ATOM 722 C CA . ASP A 1 90 ? 5.935 -0.260 -26.558 1.00 59.00 90 ASP A CA 1
ATOM 723 C C . ASP A 1 90 ? 4.990 -1.140 -25.710 1.00 59.00 90 ASP A C 1
ATOM 725 O O . ASP A 1 90 ? 5.004 -2.366 -25.865 1.00 59.00 90 ASP A O 1
ATOM 729 N N . PRO A 1 91 ? 4.216 -0.568 -24.767 1.00 62.62 91 PRO A N 1
ATOM 730 C CA . PRO A 1 91 ? 4.276 0.823 -24.319 1.00 62.62 91 PRO A CA 1
ATOM 731 C C . PRO A 1 91 ? 5.517 1.093 -23.440 1.00 62.62 91 PRO A C 1
ATOM 733 O O . PRO A 1 91 ? 6.027 0.182 -22.776 1.00 62.62 91 PRO A O 1
ATOM 736 N N . PRO A 1 92 ? 5.997 2.347 -23.364 1.00 69.62 92 PRO A N 1
ATOM 737 C CA . PRO A 1 92 ? 7.112 2.700 -22.496 1.00 69.62 92 PRO A CA 1
ATOM 738 C C . PRO A 1 92 ? 6.699 2.589 -21.024 1.00 69.62 92 PRO A C 1
ATOM 740 O O . PRO A 1 92 ? 5.876 3.355 -20.522 1.00 69.62 92 PRO A O 1
ATOM 743 N N . PHE A 1 93 ? 7.313 1.658 -20.294 1.00 81.12 93 PHE A N 1
ATOM 744 C CA . PHE A 1 93 ? 7.044 1.411 -18.873 1.00 81.12 93 PHE A CA 1
ATOM 745 C C . PHE A 1 93 ? 7.839 2.353 -17.958 1.00 81.12 93 PHE A C 1
ATOM 747 O O . PHE A 1 93 ? 8.480 1.908 -17.011 1.00 81.12 93 PHE A O 1
ATOM 754 N N . ALA A 1 94 ? 7.796 3.665 -18.202 1.00 89.88 94 ALA A N 1
ATOM 755 C CA . ALA A 1 94 ? 8.646 4.632 -17.496 1.00 89.88 94 ALA A CA 1
ATOM 756 C C . ALA A 1 94 ? 8.506 4.571 -15.961 1.00 89.88 94 ALA A C 1
ATOM 758 O O . ALA A 1 94 ? 9.495 4.661 -15.230 1.00 89.88 94 ALA A O 1
ATOM 759 N N . VAL A 1 95 ? 7.283 4.364 -15.462 1.00 92.50 95 VAL A N 1
ATOM 760 C CA . VAL A 1 95 ? 6.998 4.182 -14.026 1.00 92.50 95 VAL A CA 1
ATOM 761 C C . VAL A 1 95 ? 6.942 2.706 -13.599 1.00 92.50 95 VAL A C 1
ATOM 763 O O . VAL A 1 95 ? 6.556 2.403 -12.476 1.00 92.50 95 VAL A O 1
ATOM 766 N N . GLY A 1 96 ? 7.335 1.785 -14.476 1.00 90.75 96 GLY A N 1
ATOM 767 C CA . GLY A 1 96 ? 7.325 0.343 -14.251 1.00 90.75 96 GLY A CA 1
ATOM 768 C C . GLY A 1 96 ? 6.149 -0.387 -14.899 1.00 90.75 96 GLY A C 1
ATOM 769 O O . GLY A 1 96 ? 5.217 0.206 -15.446 1.00 90.75 96 GLY A O 1
ATOM 770 N N . TYR A 1 97 ? 6.203 -1.718 -14.833 1.00 88.38 97 TYR A N 1
ATOM 771 C CA . TYR A 1 97 ? 5.191 -2.603 -15.407 1.00 88.38 97 TYR A CA 1
ATOM 772 C C . TYR A 1 97 ? 3.776 -2.291 -14.891 1.00 88.38 97 TYR A C 1
ATOM 774 O O . TYR A 1 97 ? 3.546 -2.221 -13.681 1.00 88.38 97 TYR A O 1
ATOM 782 N N . GLY A 1 98 ? 2.823 -2.164 -15.820 1.00 85.06 98 GLY A N 1
ATOM 783 C CA . GLY A 1 98 ? 1.411 -1.910 -15.520 1.00 85.06 98 GLY A CA 1
ATOM 784 C C . GLY A 1 98 ? 1.108 -0.501 -14.997 1.00 85.06 98 GLY A C 1
ATOM 785 O O . GLY A 1 98 ? 0.106 -0.339 -14.310 1.00 85.06 98 GLY A O 1
ATOM 786 N N . ASP A 1 99 ? 1.983 0.478 -15.262 1.00 88.06 99 ASP A N 1
ATOM 787 C CA . ASP A 1 99 ? 1.867 1.875 -14.799 1.00 88.06 99 ASP A CA 1
ATOM 788 C C . ASP A 1 99 ? 1.717 2.013 -13.266 1.00 88.06 99 ASP A C 1
ATOM 790 O O . ASP A 1 99 ? 1.127 2.959 -12.748 1.00 88.06 99 ASP A O 1
ATOM 794 N N . VAL A 1 100 ? 2.246 1.044 -12.510 1.00 90.88 100 VAL A N 1
ATOM 795 C CA . VAL A 1 100 ? 2.029 0.964 -11.058 1.00 90.88 100 VAL A CA 1
ATOM 796 C C . VAL A 1 100 ? 2.813 2.038 -10.298 1.00 90.88 100 VAL A C 1
ATOM 798 O O . VAL A 1 100 ? 2.293 2.591 -9.329 1.00 90.88 100 VAL A O 1
ATOM 801 N N . GLY A 1 101 ? 4.058 2.335 -10.690 1.00 93.69 101 GLY A N 1
ATOM 802 C CA . GLY A 1 101 ? 4.870 3.341 -9.999 1.00 93.69 101 GLY A CA 1
ATOM 803 C C . GLY A 1 101 ? 5.203 2.954 -8.563 1.00 93.69 101 GLY A C 1
ATOM 804 O O . GLY A 1 101 ? 5.068 3.781 -7.669 1.00 93.69 101 GLY A O 1
ATOM 805 N N . SER A 1 102 ? 5.566 1.696 -8.328 1.00 93.38 102 SER A N 1
ATOM 806 C CA . SER A 1 102 ? 5.825 1.135 -7.001 1.00 93.38 102 SER A CA 1
ATOM 807 C C . SER A 1 102 ? 7.046 1.760 -6.325 1.00 93.38 102 SER A C 1
ATOM 809 O O . SER A 1 102 ? 8.092 1.919 -6.951 1.00 93.38 102 SER A O 1
ATOM 811 N N . LEU A 1 103 ? 6.922 2.094 -5.040 1.00 91.75 103 LEU A N 1
ATOM 812 C CA . LEU A 1 103 ? 7.946 2.780 -4.240 1.00 91.75 103 LEU A CA 1
ATOM 813 C C . LEU A 1 103 ? 8.401 1.919 -3.057 1.00 91.75 103 LEU A C 1
ATOM 815 O O . LEU A 1 103 ? 8.549 2.395 -1.934 1.00 91.75 103 LEU A O 1
ATOM 819 N N . ILE A 1 104 ? 8.573 0.626 -3.310 1.00 87.19 104 ILE A N 1
ATOM 820 C CA . ILE A 1 104 ? 9.062 -0.352 -2.340 1.00 87.19 104 ILE A CA 1
ATOM 821 C C . ILE A 1 104 ? 10.287 -1.061 -2.907 1.00 87.19 104 ILE A C 1
ATOM 823 O O . ILE A 1 104 ? 10.365 -1.305 -4.110 1.00 87.19 104 ILE A O 1
ATOM 827 N N . TYR A 1 105 ? 11.216 -1.421 -2.031 1.00 87.12 105 TYR A N 1
ATOM 828 C CA . TYR A 1 105 ? 12.307 -2.339 -2.324 1.00 87.12 105 TYR A CA 1
ATOM 829 C C . TYR A 1 105 ? 12.255 -3.505 -1.333 1.00 87.12 105 TYR A C 1
ATOM 831 O O . TYR A 1 105 ? 11.651 -3.404 -0.264 1.00 87.12 105 TYR A O 1
ATOM 839 N N . TYR A 1 106 ? 12.869 -4.615 -1.713 1.00 83.00 106 TYR A N 1
ATOM 840 C CA . TYR A 1 106 ? 13.096 -5.770 -0.857 1.00 83.00 106 TYR A CA 1
ATOM 841 C C . TYR A 1 106 ? 14.597 -5.947 -0.665 1.00 83.00 106 TYR A C 1
ATOM 843 O O . TYR A 1 106 ? 15.379 -5.465 -1.478 1.00 83.00 106 TYR A O 1
ATOM 851 N N . GLU A 1 107 ? 15.002 -6.682 0.366 1.00 76.94 107 GLU A N 1
ATOM 852 C CA . GLU A 1 107 ? 16.415 -6.985 0.633 1.00 76.94 107 GLU A CA 1
ATOM 853 C C . GLU A 1 107 ? 17.131 -7.631 -0.565 1.00 76.94 107 GLU A C 1
ATOM 855 O O . GLU A 1 107 ? 18.311 -7.385 -0.793 1.00 76.94 107 GLU A O 1
ATOM 860 N N . HIS A 1 108 ? 16.396 -8.403 -1.369 1.00 75.50 108 HIS A N 1
ATOM 861 C CA . HIS A 1 108 ? 16.894 -9.065 -2.574 1.00 75.50 108 HIS A CA 1
ATOM 862 C C . HIS A 1 108 ? 16.701 -8.243 -3.860 1.00 75.50 108 HIS A C 1
ATOM 864 O O . HIS A 1 108 ? 17.076 -8.707 -4.938 1.00 75.50 108 HIS A O 1
ATOM 870 N N . GLY A 1 109 ? 16.081 -7.060 -3.789 1.00 85.44 109 GLY A N 1
ATOM 871 C CA . GLY A 1 109 ? 15.960 -6.180 -4.942 1.00 85.44 109 GLY A CA 1
ATOM 872 C C . GLY A 1 109 ? 14.675 -5.368 -5.073 1.00 85.44 109 GLY A C 1
ATOM 873 O O . GLY A 1 109 ? 13.722 -5.474 -4.301 1.00 85.44 109 GLY A O 1
ATOM 874 N N . ILE A 1 110 ? 14.632 -4.553 -6.125 1.00 89.81 110 ILE A N 1
ATOM 875 C CA . ILE A 1 110 ? 13.491 -3.694 -6.461 1.00 89.81 110 ILE A CA 1
ATOM 876 C C . ILE A 1 110 ? 12.523 -4.408 -7.426 1.00 89.81 110 ILE A C 1
ATOM 878 O O . ILE A 1 110 ? 12.954 -5.116 -8.349 1.00 89.81 110 ILE A O 1
ATOM 882 N N . PRO A 1 111 ? 11.194 -4.277 -7.265 1.00 90.25 111 PRO A N 1
ATOM 883 C CA . PRO A 1 111 ? 10.232 -4.919 -8.151 1.00 90.25 111 PRO A CA 1
ATOM 884 C C . PRO A 1 111 ? 10.185 -4.266 -9.550 1.00 90.25 111 PRO A C 1
ATOM 886 O O . PRO A 1 111 ? 10.473 -3.088 -9.722 1.00 90.25 111 PRO A O 1
ATOM 889 N N . ASN A 1 112 ? 9.758 -5.018 -10.572 1.00 90.06 112 ASN A N 1
ATOM 890 C CA . ASN A 1 112 ? 9.664 -4.546 -11.973 1.00 90.06 112 ASN A CA 1
ATOM 891 C C . ASN A 1 112 ? 8.572 -3.483 -12.227 1.00 90.06 112 ASN A C 1
ATOM 893 O O . ASN A 1 112 ? 8.451 -2.932 -13.317 1.00 90.06 112 ASN A O 1
ATOM 897 N N . ASN A 1 113 ? 7.742 -3.243 -11.223 1.00 91.75 113 ASN A N 1
ATOM 898 C CA . ASN A 1 113 ? 6.679 -2.244 -11.191 1.00 91.75 113 ASN A CA 1
ATOM 899 C C . ASN A 1 113 ? 7.136 -0.924 -10.562 1.00 91.75 113 ASN A C 1
ATOM 901 O O . ASN A 1 113 ? 6.335 0.001 -10.479 1.00 91.75 113 ASN A O 1
ATOM 905 N N . ALA A 1 114 ? 8.388 -0.841 -10.106 1.00 93.69 114 ALA A N 1
ATOM 906 C CA . ALA A 1 114 ? 9.012 0.425 -9.759 1.00 93.69 114 ALA A CA 1
ATOM 907 C C . ALA A 1 114 ? 9.405 1.209 -11.027 1.00 93.69 114 ALA A C 1
ATOM 909 O O . ALA A 1 114 ? 9.533 0.600 -12.095 1.00 93.69 114 ALA A O 1
ATOM 910 N N . PRO A 1 115 ? 9.633 2.531 -10.930 1.00 94.56 115 PRO A N 1
ATOM 911 C CA . PRO A 1 115 ? 10.115 3.327 -12.052 1.00 94.56 115 PRO A CA 1
ATOM 912 C C . PRO A 1 115 ? 11.393 2.770 -12.678 1.00 94.56 115 PRO A C 1
ATOM 914 O O . PRO A 1 115 ? 12.355 2.456 -11.977 1.00 94.56 115 PRO A O 1
ATOM 917 N N . GLU A 1 116 ? 11.424 2.675 -14.009 1.00 93.06 116 GLU A N 1
ATOM 918 C CA . GLU A 1 116 ? 12.553 2.076 -14.733 1.00 93.06 116 GLU A CA 1
ATOM 919 C C . GLU A 1 116 ? 13.846 2.866 -14.536 1.00 93.06 116 GLU A C 1
ATOM 921 O O . GLU A 1 116 ? 14.918 2.267 -14.458 1.00 93.06 116 GLU A O 1
ATOM 926 N N . ILE A 1 117 ? 13.751 4.185 -14.342 1.00 93.62 117 ILE A N 1
ATOM 927 C CA . ILE A 1 117 ? 14.894 5.041 -13.999 1.00 93.62 117 ILE A CA 1
ATOM 928 C C . ILE A 1 117 ? 15.657 4.545 -12.756 1.00 93.62 117 ILE A C 1
ATOM 930 O O . ILE A 1 117 ? 16.836 4.843 -12.592 1.00 93.62 117 ILE A O 1
ATOM 934 N N . LEU A 1 118 ? 15.023 3.767 -11.875 1.00 93.06 118 LEU A N 1
ATOM 935 C CA . LEU A 1 118 ? 15.668 3.276 -10.662 1.00 93.06 118 LEU A CA 1
ATOM 936 C C . LEU A 1 118 ? 16.553 2.052 -10.898 1.00 93.06 118 LEU A C 1
ATOM 938 O O . LEU A 1 118 ? 17.439 1.823 -10.084 1.00 93.06 118 LEU A O 1
ATOM 942 N N . TYR A 1 119 ? 16.344 1.269 -11.963 1.00 91.44 119 TYR A N 1
ATOM 943 C CA . TYR A 1 119 ? 17.031 -0.026 -12.129 1.00 91.44 119 TYR A CA 1
ATOM 944 C C . TYR A 1 119 ? 17.440 -0.399 -13.558 1.00 91.44 119 TYR A C 1
ATOM 946 O O . TYR A 1 119 ? 18.235 -1.322 -13.753 1.00 91.44 119 TYR A O 1
ATOM 954 N N . LYS A 1 120 ? 16.912 0.281 -14.577 1.00 91.12 120 LYS A N 1
ATOM 955 C CA . LYS A 1 120 ? 17.299 0.076 -15.974 1.00 91.12 120 LYS A CA 1
ATOM 956 C C . LYS A 1 120 ? 18.460 0.997 -16.330 1.00 91.12 120 LYS A C 1
ATOM 958 O O . LYS A 1 120 ? 18.481 2.171 -15.978 1.00 91.12 120 LYS A O 1
ATOM 963 N N . ARG A 1 121 ? 19.426 0.451 -17.062 1.00 89.88 121 ARG A N 1
ATOM 964 C CA . ARG A 1 121 ? 20.574 1.185 -17.598 1.00 89.88 121 ARG A CA 1
ATOM 965 C C . ARG A 1 121 ? 20.311 1.584 -19.046 1.00 89.88 121 ARG A C 1
ATOM 967 O O . ARG A 1 121 ? 19.678 0.834 -19.783 1.00 89.88 121 ARG A O 1
ATOM 974 N N . SER A 1 122 ? 20.841 2.733 -19.447 1.00 88.56 122 SER A N 1
ATOM 975 C CA . SER A 1 122 ? 21.045 3.096 -20.853 1.00 88.56 122 SER A CA 1
ATOM 976 C C . SER A 1 122 ? 22.441 3.699 -21.024 1.00 88.56 122 SER A C 1
ATOM 978 O O . SER A 1 122 ? 23.170 3.852 -20.045 1.00 88.56 122 SER A O 1
ATOM 980 N N . GLU A 1 123 ? 22.818 4.072 -22.244 1.00 86.44 123 GLU A N 1
ATOM 981 C CA . GLU A 1 123 ? 24.082 4.780 -22.502 1.00 86.44 123 GLU A CA 1
ATOM 982 C C . GLU A 1 123 ? 24.202 6.084 -21.699 1.00 86.44 123 GLU A C 1
ATOM 984 O O . GLU A 1 123 ? 25.288 6.449 -21.263 1.00 86.44 123 GLU A O 1
ATOM 989 N N . LYS A 1 124 ? 23.075 6.771 -21.473 1.00 88.81 124 LYS A N 1
ATOM 990 C CA . LYS A 1 124 ? 23.021 8.085 -20.812 1.00 88.81 124 LYS A CA 1
ATOM 991 C C . LYS A 1 124 ? 22.471 8.025 -19.387 1.00 88.81 124 LYS A C 1
ATOM 993 O O . LYS A 1 124 ? 22.271 9.069 -18.774 1.00 88.81 124 LYS A O 1
ATOM 998 N N . TRP A 1 125 ? 22.170 6.831 -18.874 1.00 91.38 125 TRP A N 1
ATOM 999 C CA . TRP A 1 125 ? 21.514 6.676 -17.579 1.00 91.38 125 TRP A CA 1
ATOM 1000 C C . TRP A 1 125 ? 22.102 5.525 -16.772 1.00 91.38 125 TRP A C 1
ATOM 1002 O O . TRP A 1 125 ? 22.053 4.363 -17.189 1.00 91.38 125 TRP A O 1
ATOM 1012 N N . PHE A 1 126 ? 22.596 5.862 -15.584 1.00 90.94 126 PHE A N 1
ATOM 1013 C CA . PHE A 1 126 ? 23.132 4.921 -14.612 1.00 90.94 126 PHE A CA 1
ATOM 1014 C C . PHE A 1 126 ? 22.139 4.799 -13.454 1.00 90.94 126 PHE A C 1
ATOM 1016 O O . PHE A 1 126 ? 21.951 5.766 -12.718 1.00 90.94 126 PHE A O 1
ATOM 1023 N N . PRO A 1 127 ? 21.466 3.646 -13.308 1.00 91.62 127 PRO A N 1
ATOM 1024 C CA . PRO A 1 127 ? 20.448 3.476 -12.287 1.00 91.62 127 PRO A CA 1
ATOM 1025 C C . PRO A 1 127 ? 21.072 3.334 -10.901 1.00 91.62 127 PRO A C 1
ATOM 1027 O O . PRO A 1 127 ? 22.222 2.906 -10.768 1.00 91.62 127 PRO A O 1
ATOM 1030 N N . LEU A 1 128 ? 20.254 3.615 -9.886 1.00 89.44 128 LEU A N 1
ATOM 1031 C CA . LEU A 1 128 ? 20.587 3.364 -8.490 1.00 89.44 128 LEU A CA 1
ATOM 1032 C C . LEU A 1 128 ? 20.679 1.847 -8.245 1.00 89.44 128 LEU A C 1
ATOM 1034 O O . LEU A 1 128 ? 21.750 1.327 -7.988 1.00 89.44 128 LEU A O 1
ATOM 1038 N N . PHE A 1 129 ? 19.600 1.100 -8.466 1.00 89.31 129 PHE A N 1
ATOM 1039 C CA . PHE A 1 129 ? 19.527 -0.348 -8.234 1.00 89.31 129 PHE A CA 1
ATOM 1040 C C . PHE A 1 129 ? 19.931 -1.142 -9.480 1.00 89.31 129 PHE A C 1
ATOM 1042 O O . PHE A 1 129 ? 19.087 -1.675 -10.214 1.00 89.31 129 PHE A O 1
ATOM 1049 N N . ARG A 1 130 ? 21.235 -1.201 -9.764 1.00 86.50 130 ARG A N 1
ATOM 1050 C CA . ARG A 1 130 ? 21.779 -1.914 -10.932 1.00 86.50 130 ARG A CA 1
ATOM 1051 C C . ARG A 1 130 ? 21.325 -3.371 -10.929 1.00 86.50 130 ARG A C 1
ATOM 1053 O O . ARG A 1 130 ? 21.348 -4.036 -9.906 1.00 86.50 130 ARG A O 1
ATOM 1060 N N . GLY A 1 131 ? 20.835 -3.872 -12.063 1.00 82.38 131 GLY A N 1
ATOM 1061 C CA . GLY A 1 131 ? 20.339 -5.254 -12.143 1.00 82.38 131 GLY A CA 1
ATOM 1062 C C . GLY A 1 131 ? 19.161 -5.558 -11.205 1.00 82.38 131 GLY A C 1
ATOM 1063 O O . GLY A 1 131 ? 18.893 -6.722 -10.935 1.00 82.38 131 GLY A O 1
ATOM 1064 N N . ARG A 1 132 ? 18.457 -4.522 -10.721 1.00 86.62 132 ARG A N 1
ATOM 1065 C CA . ARG A 1 132 ? 17.420 -4.594 -9.681 1.00 86.62 132 ARG A CA 1
ATOM 1066 C C . ARG A 1 132 ? 17.922 -5.050 -8.310 1.00 86.62 132 ARG A C 1
ATOM 1068 O O . ARG A 1 132 ? 17.077 -5.322 -7.467 1.00 86.62 132 ARG A O 1
ATOM 1075 N N . THR A 1 133 ? 19.229 -5.103 -8.064 1.00 83.69 133 THR A N 1
ATOM 1076 C CA . THR A 1 133 ? 19.768 -5.467 -6.750 1.00 83.69 133 THR A CA 1
ATOM 1077 C C . THR A 1 133 ? 19.847 -4.265 -5.809 1.00 83.69 133 THR A C 1
ATOM 1079 O O . THR A 1 133 ? 19.987 -3.120 -6.236 1.00 83.69 133 THR A O 1
ATOM 1082 N N . THR A 1 134 ? 19.738 -4.549 -4.518 1.00 81.12 134 THR A N 1
ATOM 1083 C CA . THR A 1 134 ? 19.903 -3.626 -3.388 1.00 81.12 134 THR A CA 1
ATOM 1084 C C . THR A 1 134 ? 21.253 -3.790 -2.693 1.00 81.12 134 THR A C 1
ATOM 1086 O O . THR A 1 134 ? 21.534 -3.031 -1.774 1.00 81.12 134 THR A O 1
ATOM 1089 N N . ILE A 1 135 ? 22.095 -4.733 -3.144 1.00 74.44 135 ILE A N 1
ATOM 1090 C CA . ILE A 1 135 ? 23.417 -5.032 -2.561 1.00 74.44 135 ILE A CA 1
ATOM 1091 C C . ILE A 1 135 ? 24.296 -3.780 -2.499 1.00 74.44 135 ILE A C 1
ATOM 1093 O O . ILE A 1 135 ? 24.888 -3.512 -1.462 1.00 74.44 135 ILE A O 1
ATOM 1097 N N . ASP A 1 136 ? 24.308 -2.979 -3.567 1.00 74.00 136 ASP A N 1
ATOM 1098 C CA . ASP A 1 136 ? 25.114 -1.753 -3.655 1.00 74.00 136 ASP A CA 1
ATOM 1099 C C . ASP A 1 136 ? 24.736 -0.700 -2.590 1.00 74.00 136 ASP A C 1
ATOM 1101 O O . ASP A 1 136 ? 25.498 0.236 -2.364 1.00 74.00 136 ASP A O 1
ATOM 1105 N N . PHE A 1 137 ? 23.566 -0.841 -1.950 1.00 74.69 137 PHE A N 1
ATOM 1106 C CA . PHE A 1 137 ? 23.016 0.117 -0.987 1.00 74.69 137 PHE A CA 1
ATOM 1107 C C . PHE A 1 137 ? 22.588 -0.518 0.341 1.00 74.69 137 PHE A C 1
ATOM 1109 O O . PHE A 1 137 ? 21.927 0.141 1.141 1.00 74.69 137 PHE A O 1
ATOM 1116 N N . SER A 1 138 ? 22.925 -1.784 0.598 1.00 68.25 138 SER A N 1
ATOM 1117 C CA . SER A 1 138 ? 22.398 -2.540 1.745 1.00 68.25 138 SER A CA 1
ATOM 1118 C C . SER A 1 138 ? 22.673 -1.864 3.094 1.00 68.25 138 SER A C 1
ATOM 1120 O O . SER A 1 138 ? 21.803 -1.866 3.959 1.00 68.25 138 SER A O 1
ATOM 1122 N N . GLU A 1 139 ? 23.831 -1.217 3.246 1.00 68.50 139 GLU A N 1
ATOM 1123 C CA . GLU A 1 139 ? 24.226 -0.495 4.464 1.00 68.50 139 GLU A CA 1
ATOM 1124 C C . GLU A 1 139 ? 23.548 0.877 4.620 1.00 68.50 139 GLU A C 1
ATOM 1126 O O . GLU A 1 139 ? 23.390 1.364 5.738 1.00 68.50 139 GLU A O 1
ATOM 1131 N N . GLN A 1 140 ? 23.144 1.520 3.517 1.00 75.56 140 GLN A N 1
ATOM 1132 C CA . GLN A 1 140 ? 22.495 2.842 3.552 1.00 75.56 140 GLN A CA 1
ATOM 1133 C C . GLN A 1 140 ? 20.964 2.754 3.519 1.00 75.56 140 GLN A C 1
ATOM 1135 O O . GLN A 1 140 ? 20.271 3.749 3.750 1.00 75.56 140 GLN A O 1
ATOM 1140 N N . LEU A 1 141 ? 20.422 1.577 3.206 1.00 66.94 141 LEU A N 1
ATOM 1141 C CA . LEU A 1 141 ? 18.992 1.339 3.151 1.00 66.94 141 LEU A CA 1
ATOM 1142 C C . LEU A 1 141 ? 18.439 1.083 4.562 1.00 66.94 141 LEU A C 1
ATOM 1144 O O . LEU A 1 141 ? 18.981 0.272 5.311 1.00 66.94 141 LEU A O 1
ATOM 1148 N N . PRO A 1 142 ? 17.343 1.753 4.954 1.00 64.19 142 PRO A N 1
ATOM 1149 C CA . PRO A 1 142 ? 16.742 1.534 6.262 1.00 64.19 142 PRO A CA 1
ATOM 1150 C C . PRO A 1 142 ? 16.185 0.107 6.364 1.00 64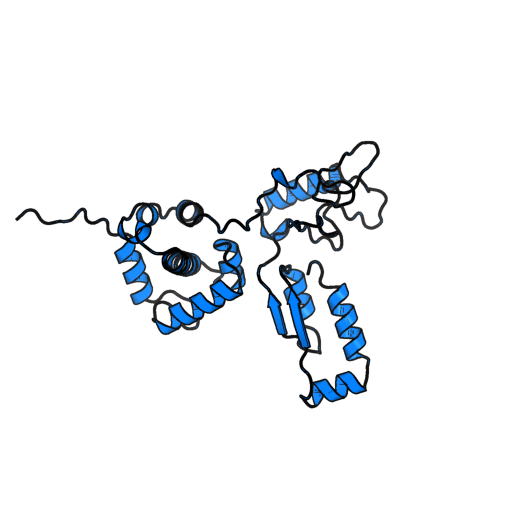.19 142 PRO A C 1
ATOM 1152 O O . PRO A 1 142 ? 15.184 -0.215 5.731 1.00 64.19 142 PRO A O 1
ATOM 1155 N N . THR A 1 143 ? 16.799 -0.728 7.202 1.00 56.44 143 THR A N 1
ATOM 1156 C CA . THR A 1 143 ? 16.434 -2.144 7.412 1.00 56.44 143 THR A CA 1
ATOM 1157 C C . THR A 1 143 ? 15.060 -2.345 8.046 1.00 56.44 143 THR A C 1
ATOM 1159 O O . THR A 1 143 ? 14.432 -3.385 7.862 1.00 56.44 143 THR A O 1
ATOM 1162 N N . ASN A 1 144 ? 14.550 -1.334 8.747 1.00 53.25 144 ASN A N 1
ATOM 1163 C CA . ASN A 1 144 ? 13.227 -1.367 9.348 1.00 53.25 144 ASN A CA 1
ATOM 1164 C C . ASN A 1 144 ? 12.238 -0.562 8.506 1.00 53.25 144 ASN A C 1
ATOM 1166 O O . ASN A 1 144 ? 12.521 0.573 8.106 1.00 53.25 144 ASN A O 1
ATOM 1170 N N . ILE A 1 145 ? 11.025 -1.107 8.330 1.00 50.62 145 ILE A N 1
ATOM 1171 C CA . ILE A 1 145 ? 9.843 -0.269 8.125 1.00 50.62 145 ILE A CA 1
ATOM 1172 C C . ILE A 1 145 ? 9.850 0.673 9.323 1.00 50.62 145 ILE A C 1
ATOM 1174 O O . ILE A 1 145 ? 9.473 0.276 10.424 1.00 50.62 145 ILE A O 1
ATOM 1178 N N . LYS A 1 146 ? 10.341 1.902 9.157 1.00 46.75 146 LYS A N 1
ATOM 1179 C CA . LYS A 1 146 ? 10.091 2.921 10.162 1.00 46.75 146 LYS A CA 1
ATOM 1180 C C . LYS A 1 146 ? 8.571 3.010 10.250 1.00 46.75 146 LYS A C 1
ATOM 1182 O O . LYS A 1 146 ? 7.928 3.535 9.333 1.00 46.75 146 LYS A O 1
ATOM 1187 N N . SER A 1 147 ? 8.008 2.480 11.340 1.00 51.19 147 SER A N 1
ATOM 1188 C CA . SER A 1 147 ? 6.815 3.060 11.937 1.00 51.19 147 SER A CA 1
ATOM 1189 C C . SER A 1 147 ? 7.020 4.561 11.823 1.00 51.19 147 SER A C 1
ATOM 1191 O O . SER A 1 147 ? 8.103 5.055 12.150 1.00 51.19 147 SER A O 1
ATOM 1193 N N . LEU A 1 148 ? 6.060 5.277 11.242 1.00 51.81 148 LEU A N 1
ATOM 1194 C CA . LEU A 1 148 ? 6.092 6.731 11.351 1.00 51.81 148 LEU A CA 1
ATOM 1195 C C . LEU A 1 148 ? 6.370 7.028 12.818 1.00 51.81 148 LEU A C 1
ATOM 1197 O O . LEU A 1 148 ? 5.718 6.419 13.672 1.00 51.81 148 LEU A O 1
ATOM 1201 N N . ASP A 1 149 ? 7.357 7.878 13.095 1.00 63.12 149 ASP A N 1
ATOM 1202 C CA . ASP A 1 149 ? 7.508 8.355 14.453 1.00 63.12 149 ASP A CA 1
ATOM 1203 C C . ASP A 1 149 ? 6.142 8.924 14.839 1.00 63.12 149 ASP A C 1
ATOM 1205 O O . ASP A 1 149 ? 5.519 9.675 14.074 1.00 63.12 149 ASP A O 1
ATOM 1209 N N . THR A 1 150 ? 5.598 8.457 15.959 1.00 67.94 150 THR A N 1
ATOM 1210 C CA . THR A 1 150 ? 4.263 8.896 16.366 1.00 67.94 150 THR A CA 1
ATOM 1211 C C . THR A 1 150 ? 4.263 10.420 16.527 1.00 67.94 150 THR A C 1
ATOM 1213 O O . THR A 1 150 ? 3.259 11.079 16.243 1.00 67.94 150 THR A O 1
ATOM 1216 N N . GLU A 1 151 ? 5.425 10.983 16.869 1.00 68.00 151 GLU A N 1
ATOM 1217 C CA . GLU A 1 151 ? 5.700 12.413 16.892 1.00 68.00 151 GLU A CA 1
ATOM 1218 C C . GLU A 1 151 ? 5.564 13.056 15.506 1.00 68.00 151 GLU A C 1
ATOM 1220 O O . GLU A 1 151 ? 4.814 14.022 15.365 1.00 68.00 151 GLU A O 1
ATOM 1225 N N . ASP A 1 152 ? 6.190 12.502 14.462 1.00 68.56 152 ASP A N 1
ATOM 1226 C CA . ASP A 1 152 ? 6.098 13.003 13.081 1.00 68.56 152 ASP A CA 1
ATOM 1227 C C . ASP A 1 152 ? 4.644 13.080 12.591 1.00 68.56 152 ASP A C 1
ATOM 1229 O O . ASP A 1 152 ? 4.223 14.077 11.993 1.00 68.56 152 ASP A O 1
ATOM 1233 N N . TYR A 1 153 ? 3.841 12.044 12.858 1.00 72.19 153 TYR A N 1
ATOM 1234 C CA . TYR A 1 153 ? 2.443 12.031 12.424 1.00 72.19 153 TYR A CA 1
ATOM 1235 C C . TYR A 1 153 ? 1.585 13.045 13.188 1.00 72.19 153 TYR A C 1
ATOM 1237 O O . TYR A 1 153 ? 0.780 13.767 12.592 1.00 72.19 153 TYR A O 1
ATOM 1245 N N . LEU A 1 154 ? 1.737 13.119 14.512 1.00 73.50 154 LEU A N 1
ATOM 1246 C CA . LEU A 1 154 ? 0.984 14.071 15.328 1.00 73.50 154 LEU A CA 1
ATOM 1247 C C . LEU A 1 154 ? 1.395 15.522 15.029 1.00 73.50 154 LEU A C 1
ATOM 1249 O O . LEU A 1 154 ? 0.533 16.408 14.984 1.00 73.50 154 LEU A O 1
ATOM 1253 N N . ASN A 1 155 ? 2.674 15.752 14.719 1.00 72.06 155 ASN A N 1
ATOM 1254 C CA . ASN A 1 155 ? 3.188 17.025 14.221 1.00 72.06 155 ASN A CA 1
ATOM 1255 C C . ASN A 1 155 ? 2.551 17.406 12.877 1.00 72.06 155 ASN A C 1
ATOM 1257 O O . ASN A 1 155 ? 2.095 18.543 12.723 1.00 72.06 155 ASN A O 1
ATOM 1261 N N . LEU A 1 156 ? 2.431 16.463 11.935 1.00 67.00 156 LEU A N 1
ATOM 1262 C CA . LEU A 1 156 ? 1.728 16.671 10.661 1.00 67.00 156 LEU A CA 1
ATOM 1263 C C . LEU A 1 156 ? 0.246 17.020 10.872 1.00 67.00 156 LEU A C 1
ATOM 1265 O O . LEU A 1 156 ? -0.304 17.892 10.197 1.00 67.00 156 LEU A O 1
ATOM 1269 N N . MET A 1 157 ? -0.397 16.378 11.847 1.00 70.50 157 MET A N 1
ATOM 1270 C CA . MET A 1 157 ? -1.777 16.669 12.248 1.00 70.50 157 MET A CA 1
ATOM 1271 C C . MET A 1 157 ? -1.917 17.987 13.031 1.00 70.50 157 MET A C 1
ATOM 1273 O O . MET A 1 157 ? -3.036 18.366 13.381 1.00 70.50 157 MET A O 1
ATOM 1277 N N . LYS A 1 158 ? -0.805 18.704 13.258 1.00 69.00 158 LYS A N 1
ATOM 1278 C CA . LYS A 1 158 ? -0.685 19.958 14.018 1.00 69.00 158 LYS A CA 1
ATOM 1279 C C . LYS A 1 158 ? -1.149 19.857 15.474 1.00 69.00 158 LYS A C 1
ATOM 1281 O O . LYS A 1 158 ? -1.400 20.884 16.099 1.00 69.00 158 LYS A O 1
ATOM 1286 N N . ASP A 1 159 ? -1.231 18.654 16.041 1.00 71.44 159 ASP A N 1
ATOM 1287 C CA . ASP A 1 159 ? -1.703 18.445 17.415 1.00 71.44 159 ASP A CA 1
ATOM 1288 C C . ASP A 1 159 ? -0.517 18.307 18.392 1.00 71.44 159 ASP A C 1
ATOM 1290 O O . ASP A 1 159 ? -0.373 17.326 19.123 1.00 71.44 159 ASP A O 1
ATOM 1294 N N . LYS A 1 160 ? 0.352 19.334 18.398 1.00 65.69 160 LYS A N 1
ATOM 1295 C CA . LYS A 1 160 ? 1.602 19.387 19.186 1.00 65.69 160 LYS A CA 1
ATOM 1296 C C . LYS A 1 160 ? 1.377 19.228 20.693 1.00 65.69 160 LYS A C 1
ATOM 1298 O O . LYS A 1 160 ? 2.226 18.682 21.387 1.00 65.69 160 LYS A O 1
ATOM 1303 N N . ASN A 1 161 ? 0.213 19.649 21.189 1.00 73.19 161 ASN A N 1
ATOM 1304 C CA . ASN A 1 161 ? -0.126 19.571 22.611 1.00 73.19 161 ASN A CA 1
ATOM 1305 C C . ASN A 1 161 ? -0.161 18.129 23.137 1.00 73.19 161 ASN A C 1
ATOM 1307 O O . ASN A 1 161 ? 0.096 17.915 24.312 1.00 73.19 161 ASN A O 1
ATOM 1311 N N . ILE A 1 162 ? -0.467 17.142 22.287 1.00 78.12 162 ILE A N 1
ATOM 1312 C CA . ILE A 1 162 ? -0.491 15.733 22.707 1.00 78.12 162 ILE A CA 1
ATOM 1313 C C . ILE A 1 162 ? 0.917 15.173 22.785 1.00 78.12 162 ILE A C 1
ATOM 1315 O O . ILE A 1 162 ? 1.248 14.558 23.791 1.00 78.12 162 ILE A O 1
ATOM 1319 N N . VAL A 1 163 ? 1.738 15.420 21.762 1.00 70.88 163 VAL A N 1
ATOM 1320 C CA . VAL A 1 163 ? 3.134 14.952 21.709 1.00 70.88 163 VAL A CA 1
ATOM 1321 C C . VAL A 1 163 ? 3.910 15.422 22.936 1.00 70.88 163 VAL A C 1
ATOM 1323 O O . VAL A 1 163 ? 4.628 14.646 23.552 1.00 70.88 163 VAL A O 1
ATOM 1326 N N . VAL A 1 164 ? 3.703 16.682 23.321 1.00 71.19 164 VAL A N 1
ATOM 1327 C CA . VAL A 1 164 ? 4.367 17.316 24.468 1.00 71.19 164 VAL A CA 1
ATOM 1328 C C . VAL A 1 164 ? 3.771 16.874 25.813 1.00 71.19 164 VAL A C 1
ATOM 1330 O O . VAL A 1 164 ? 4.384 17.079 26.860 1.00 71.19 164 VAL A O 1
ATOM 1333 N N . SER A 1 165 ? 2.580 16.269 25.829 1.00 82.38 165 SER A N 1
ATOM 1334 C CA . SER A 1 165 ? 1.943 15.883 27.087 1.00 82.38 165 SER A CA 1
ATOM 1335 C C . SER A 1 165 ? 2.699 14.731 27.757 1.00 82.38 165 SER A C 1
ATOM 1337 O O . SER A 1 165 ? 2.867 13.653 27.186 1.00 82.38 165 SER A O 1
ATOM 1339 N N . LYS A 1 166 ? 3.071 14.916 29.030 1.00 83.88 166 LYS A N 1
ATOM 1340 C CA . LYS A 1 166 ? 3.724 13.881 29.856 1.00 83.88 166 LYS A CA 1
ATOM 1341 C C . LYS A 1 166 ? 2.947 12.559 29.857 1.00 83.88 166 LYS A C 1
ATOM 1343 O O . LYS A 1 166 ? 3.532 11.481 29.848 1.00 83.88 166 LYS A O 1
ATOM 1348 N N . LYS A 1 167 ? 1.613 12.645 29.822 1.00 86.31 167 LYS A N 1
ATOM 1349 C CA . LYS A 1 167 ? 0.708 11.491 29.758 1.00 86.31 167 LYS A CA 1
ATOM 1350 C C . LYS A 1 167 ? 0.908 10.665 28.493 1.00 86.31 167 LYS A C 1
ATOM 1352 O O . LYS A 1 167 ? 0.933 9.446 28.583 1.00 86.31 167 LYS A O 1
ATOM 1357 N N . PHE A 1 168 ? 1.047 11.316 27.338 1.00 85.94 168 PHE A N 1
ATOM 1358 C CA . PHE A 1 168 ? 1.293 10.634 26.073 1.00 85.94 168 PHE A CA 1
ATOM 1359 C C . PHE A 1 168 ? 2.715 10.067 26.001 1.00 85.94 168 PHE A C 1
ATOM 1361 O O . PHE A 1 168 ? 2.884 8.914 25.611 1.00 85.94 168 PHE A O 1
ATOM 1368 N N . SER A 1 169 ? 3.724 10.835 26.426 1.00 83.44 169 SER A N 1
ATOM 1369 C CA . SER A 1 169 ? 5.125 10.387 26.425 1.00 83.44 169 SER A CA 1
ATOM 1370 C C . SER A 1 169 ? 5.342 9.136 27.286 1.00 83.44 169 SER A C 1
ATOM 1372 O O . SER A 1 169 ? 6.150 8.285 26.928 1.00 83.44 169 SER A O 1
ATOM 1374 N N . ASN A 1 170 ? 4.577 8.994 28.375 1.00 87.19 170 ASN A N 1
ATOM 1375 C CA . ASN A 1 170 ? 4.624 7.840 29.277 1.00 87.19 170 ASN A CA 1
ATOM 1376 C C . ASN A 1 170 ? 3.868 6.597 28.765 1.00 87.19 170 ASN A C 1
ATOM 1378 O O . ASN A 1 170 ? 3.895 5.559 29.427 1.00 87.19 170 ASN A O 1
ATOM 1382 N N . LEU A 1 171 ? 3.167 6.671 27.627 1.00 86.25 171 LEU A N 1
ATOM 1383 C CA . LEU A 1 171 ? 2.499 5.500 27.057 1.00 86.25 171 LEU A CA 1
ATOM 1384 C C . LEU A 1 171 ? 3.524 4.508 26.498 1.00 86.25 171 LEU A C 1
ATOM 1386 O O . LEU A 1 171 ? 4.530 4.892 25.903 1.00 86.25 171 LEU A O 1
ATOM 1390 N N . SER A 1 172 ? 3.213 3.215 26.607 1.00 87.06 172 SER A N 1
ATOM 1391 C CA . SER A 1 172 ? 3.942 2.178 25.873 1.00 87.06 172 SER A CA 1
ATOM 1392 C C . SER A 1 172 ? 3.800 2.374 24.359 1.00 87.06 172 SER A C 1
ATOM 1394 O O . SER A 1 172 ? 2.841 2.989 23.890 1.00 87.06 172 SER A O 1
ATOM 1396 N N . GLU A 1 173 ? 4.698 1.783 23.569 1.00 82.12 173 GLU A N 1
ATOM 1397 C CA . GLU A 1 173 ? 4.632 1.843 22.097 1.00 82.12 173 GLU A CA 1
ATOM 1398 C C . GLU A 1 173 ? 3.292 1.333 21.537 1.00 82.12 173 GLU A C 1
ATOM 1400 O O . GLU A 1 173 ? 2.728 1.890 20.588 1.00 82.12 173 GLU A O 1
ATOM 1405 N N . LYS A 1 174 ? 2.707 0.322 22.193 1.00 83.12 174 LYS A N 1
ATOM 1406 C CA . LYS A 1 174 ? 1.354 -0.150 21.881 1.00 83.12 174 LYS A CA 1
ATOM 1407 C C . LYS A 1 174 ? 0.309 0.927 22.186 1.00 83.12 174 LYS A C 1
ATOM 1409 O O . LYS A 1 174 ? -0.541 1.193 21.342 1.00 83.12 174 LYS A O 1
ATOM 1414 N N . GLY A 1 175 ? 0.391 1.590 23.341 1.00 88.12 175 GLY A N 1
ATOM 1415 C CA . GLY A 1 175 ? -0.494 2.705 23.694 1.00 88.12 175 GLY A CA 1
ATOM 1416 C C . GLY A 1 175 ? -0.408 3.865 22.697 1.00 88.12 175 GLY A C 1
ATOM 1417 O O . GLY A 1 175 ? -1.436 4.329 22.206 1.00 88.12 175 GLY A O 1
ATOM 1418 N N . LYS A 1 176 ? 0.807 4.271 22.308 1.00 87.38 176 LYS A N 1
ATOM 1419 C CA . LYS A 1 176 ? 1.033 5.300 21.277 1.00 87.38 176 LYS A CA 1
ATOM 1420 C C . LYS A 1 176 ? 0.384 4.920 19.943 1.00 87.38 176 LYS A C 1
ATOM 1422 O O . LYS A 1 176 ? -0.292 5.751 19.337 1.00 87.38 176 LYS A O 1
ATOM 1427 N N . SER A 1 177 ? 0.488 3.651 19.540 1.00 87.81 177 SER A N 1
ATOM 1428 C CA . SER A 1 177 ? -0.152 3.127 18.324 1.00 87.81 177 SER A CA 1
ATOM 1429 C C . SER A 1 177 ? -1.686 3.224 18.365 1.00 87.81 177 SER A C 1
ATOM 1431 O O . SER A 1 177 ? -2.301 3.592 17.363 1.00 87.81 177 SER A O 1
ATOM 1433 N N . TYR A 1 178 ? -2.320 2.965 19.516 1.00 91.75 178 TYR A N 1
ATOM 1434 C CA . TYR A 1 178 ? -3.774 3.133 19.682 1.00 91.75 178 TYR A CA 1
ATOM 1435 C C . TYR A 1 178 ? -4.192 4.591 19.511 1.00 91.75 178 TYR A C 1
ATOM 1437 O O . TYR A 1 178 ? -5.130 4.884 18.767 1.00 91.75 178 TYR A O 1
ATOM 1445 N N . ILE A 1 179 ? -3.470 5.513 20.154 1.00 90.25 179 ILE A N 1
ATOM 1446 C CA . ILE A 1 179 ? -3.747 6.949 20.041 1.00 90.25 179 ILE A CA 1
ATOM 1447 C C . ILE A 1 179 ? -3.557 7.425 18.601 1.00 90.25 179 ILE A C 1
ATOM 1449 O O . ILE A 1 179 ? -4.382 8.184 18.095 1.00 90.25 179 ILE A O 1
ATOM 1453 N N . LEU A 1 180 ? -2.524 6.938 17.914 1.00 89.12 180 LEU A N 1
ATOM 1454 C CA . LEU A 1 180 ? -2.235 7.251 16.518 1.00 89.12 180 LEU A CA 1
ATOM 1455 C C . LEU A 1 180 ? -3.368 6.809 15.567 1.00 89.12 180 LEU A C 1
ATOM 1457 O O . LEU A 1 180 ? -3.800 7.578 14.695 1.00 89.12 180 LEU A O 1
ATOM 1461 N N . VAL A 1 181 ? -3.894 5.593 15.754 1.00 91.56 181 VAL A N 1
ATOM 1462 C CA . VAL A 1 181 ? -5.055 5.081 15.003 1.00 91.56 181 VAL A CA 1
ATOM 1463 C C . VAL A 1 181 ? -6.311 5.887 15.321 1.00 91.56 181 VAL A C 1
ATOM 1465 O O . VAL A 1 181 ? -6.973 6.358 14.394 1.00 91.56 181 VAL A O 1
ATOM 1468 N N . LEU A 1 182 ? -6.605 6.121 16.603 1.00 92.12 182 LEU A N 1
ATOM 1469 C CA . LEU A 1 182 ? -7.754 6.919 17.037 1.00 92.12 182 LEU A CA 1
ATOM 1470 C C . LEU A 1 182 ? -7.715 8.328 16.422 1.00 92.12 182 LEU A C 1
ATOM 1472 O O . LEU A 1 182 ? -8.713 8.829 15.909 1.00 92.12 182 LEU A O 1
ATOM 1476 N N . PHE A 1 183 ? -6.538 8.951 16.368 1.00 89.56 183 PHE A N 1
ATOM 1477 C CA . PHE A 1 183 ? -6.352 10.250 15.726 1.00 89.56 183 PHE A CA 1
ATOM 1478 C C . PHE A 1 183 ? -6.594 10.233 14.220 1.00 89.56 183 PHE A C 1
ATOM 1480 O O . PHE A 1 183 ? -7.195 11.160 13.668 1.00 89.56 183 PHE A O 1
ATOM 1487 N N . SER A 1 184 ? -6.159 9.168 13.551 1.00 89.12 184 SER A N 1
ATOM 1488 C CA . SER A 1 184 ? -6.335 8.991 12.108 1.00 89.12 184 SER A CA 1
ATOM 1489 C C . SER A 1 184 ? -7.807 8.899 11.692 1.00 89.12 184 SER A C 1
ATOM 1491 O O . SER A 1 184 ? -8.134 9.209 10.538 1.00 89.12 184 SER A O 1
ATOM 1493 N N . LEU A 1 185 ? -8.687 8.529 12.633 1.00 91.94 185 LEU A N 1
ATOM 1494 C CA . LEU A 1 185 ? -10.139 8.442 12.469 1.00 91.94 185 LEU A CA 1
ATOM 1495 C C . LEU A 1 185 ? -10.859 9.793 12.562 1.00 91.94 185 LEU A C 1
ATOM 1497 O O . LEU A 1 185 ? -12.003 9.899 12.114 1.00 91.94 185 LEU A O 1
ATOM 1501 N N . LYS A 1 186 ? -10.210 10.865 13.043 1.00 88.88 186 LYS A N 1
ATOM 1502 C CA . LYS A 1 186 ? -10.831 12.204 13.101 1.00 88.88 186 LYS A CA 1
ATOM 1503 C C . LYS A 1 186 ? -11.305 12.700 11.736 1.00 88.88 186 LYS A C 1
ATOM 1505 O O . LYS A 1 186 ? -12.311 13.399 11.650 1.00 88.88 186 LYS A O 1
ATOM 1510 N N . LYS A 1 187 ? -10.589 12.342 10.666 1.00 83.88 187 LYS A N 1
ATOM 1511 C CA . LYS A 1 187 ? -10.885 12.785 9.298 1.00 83.88 187 LYS A CA 1
ATOM 1512 C C . LYS A 1 187 ? -11.088 11.593 8.363 1.00 83.88 187 LYS A C 1
ATOM 1514 O O . LYS A 1 187 ? -10.266 10.671 8.389 1.00 83.88 187 LYS A O 1
ATOM 1519 N N . PRO A 1 188 ? -12.116 11.614 7.494 1.00 81.75 188 PRO A N 1
ATOM 1520 C CA . PRO A 1 188 ? -12.254 10.606 6.452 1.00 81.75 188 PRO A CA 1
ATOM 1521 C C . PRO A 1 188 ? -11.048 10.631 5.490 1.00 81.75 188 PRO A C 1
ATOM 1523 O O . PRO A 1 188 ? -10.330 11.632 5.424 1.00 81.75 188 PRO A O 1
ATOM 1526 N N . PRO A 1 189 ? -10.797 9.541 4.745 1.00 86.38 189 PRO A N 1
ATOM 1527 C CA . PRO A 1 189 ? -11.442 8.230 4.860 1.00 86.38 189 PRO A CA 1
ATOM 1528 C C . PRO A 1 189 ? -10.995 7.455 6.119 1.00 86.38 189 PRO A C 1
ATOM 1530 O O . PRO A 1 189 ? -9.856 7.603 6.574 1.00 86.38 189 PRO A O 1
ATOM 1533 N N . ARG A 1 190 ? -11.914 6.646 6.675 1.00 89.56 190 ARG A N 1
ATOM 1534 C CA . ARG A 1 190 ? -11.778 5.879 7.939 1.00 89.56 190 ARG A CA 1
ATOM 1535 C C . ARG A 1 190 ? -11.669 4.362 7.729 1.00 89.56 190 ARG A C 1
ATOM 1537 O O . ARG A 1 190 ? -11.980 3.569 8.614 1.00 89.56 190 ARG A O 1
ATOM 1544 N N . SER A 1 191 ? -11.273 3.951 6.529 1.00 84.75 191 SER A N 1
ATOM 1545 C CA . SER A 1 191 ? -11.005 2.546 6.236 1.00 84.75 191 SER A CA 1
ATOM 1546 C C . SER A 1 191 ? -9.668 2.118 6.844 1.00 84.75 191 SER A C 1
ATOM 1548 O O . SER A 1 191 ? -8.744 2.930 6.939 1.00 84.75 191 SER A O 1
ATOM 1550 N N . VAL A 1 192 ? -9.536 0.828 7.178 1.00 80.56 192 VAL A N 1
ATOM 1551 C CA . VAL A 1 192 ? -8.277 0.203 7.641 1.00 80.56 192 VAL A CA 1
ATOM 1552 C C . VAL A 1 192 ? -7.104 0.615 6.749 1.00 80.56 192 VAL A C 1
ATOM 1554 O O . VAL A 1 192 ? -6.055 1.031 7.228 1.00 80.56 192 VAL A O 1
ATOM 1557 N N . ARG A 1 193 ? -7.318 0.599 5.432 1.00 73.38 193 ARG A N 1
ATOM 1558 C CA . ARG A 1 193 ? -6.341 1.007 4.420 1.00 73.38 193 ARG A CA 1
ATOM 1559 C C . ARG A 1 193 ? -5.913 2.470 4.536 1.00 73.38 193 ARG A C 1
ATOM 1561 O O . ARG A 1 193 ? -4.718 2.758 4.520 1.00 73.38 193 ARG A O 1
ATOM 1568 N N . ALA A 1 194 ? -6.864 3.394 4.663 1.00 79.19 194 ALA A N 1
ATOM 1569 C CA . ALA A 1 194 ? -6.553 4.813 4.812 1.00 79.19 194 ALA A CA 1
ATOM 1570 C C . ALA A 1 194 ? -5.773 5.093 6.104 1.00 79.19 194 ALA A C 1
ATOM 1572 O O . ALA A 1 194 ? -4.862 5.918 6.113 1.00 79.19 194 ALA A O 1
ATOM 1573 N N . ILE A 1 195 ? -6.118 4.389 7.182 1.00 84.88 195 ILE A N 1
ATOM 1574 C CA . ILE A 1 195 ? -5.473 4.512 8.490 1.00 84.88 195 ILE A CA 1
ATOM 1575 C C . ILE A 1 195 ? -4.072 3.902 8.460 1.00 84.88 195 ILE A C 1
ATOM 1577 O O . ILE A 1 195 ? -3.127 4.569 8.861 1.00 84.88 195 ILE A O 1
ATOM 1581 N N . SER A 1 196 ? -3.900 2.692 7.925 1.00 79.75 196 SER A N 1
ATOM 1582 C CA . SER A 1 196 ? -2.588 2.051 7.742 1.00 79.75 196 SER A CA 1
ATOM 1583 C C . SER A 1 196 ? -1.635 2.957 6.961 1.00 79.75 196 SER A C 1
ATOM 1585 O O . SER A 1 196 ? -0.508 3.191 7.381 1.00 79.75 196 SER A O 1
ATOM 1587 N N . LYS A 1 197 ? -2.119 3.592 5.889 1.00 74.62 197 LYS A N 1
ATOM 1588 C CA . LYS A 1 197 ? -1.342 4.570 5.121 1.00 74.62 197 LYS A CA 1
ATOM 1589 C C . LYS A 1 197 ? -0.964 5.820 5.925 1.00 74.62 197 LYS A C 1
ATOM 1591 O O . LYS A 1 197 ? 0.177 6.262 5.856 1.00 74.62 197 LYS A O 1
ATOM 1596 N N . LYS A 1 198 ? -1.918 6.399 6.664 1.00 78.19 198 LYS A N 1
ATOM 1597 C CA . LYS A 1 198 ? -1.705 7.584 7.514 1.00 78.19 198 LYS A CA 1
ATOM 1598 C C . LYS A 1 198 ? -0.673 7.298 8.615 1.00 78.19 198 LYS A C 1
ATOM 1600 O O . LYS A 1 198 ? 0.261 8.064 8.785 1.00 78.19 198 LYS A O 1
ATOM 1605 N N . THR A 1 199 ? -0.845 6.185 9.319 1.00 76.81 199 THR A N 1
ATOM 1606 C CA . THR A 1 199 ? -0.083 5.798 10.520 1.00 76.81 199 THR A CA 1
ATOM 1607 C C . THR A 1 199 ? 1.211 5.036 10.233 1.00 76.81 199 THR A C 1
ATOM 1609 O O . THR A 1 199 ? 2.037 4.893 11.126 1.00 76.81 199 THR A O 1
ATOM 1612 N N . LYS A 1 200 ? 1.379 4.505 9.013 1.00 72.75 200 LYS A N 1
ATOM 1613 C CA . LYS A 1 200 ? 2.386 3.490 8.640 1.00 72.75 200 LYS A CA 1
ATOM 1614 C C . LYS A 1 200 ? 2.333 2.189 9.458 1.00 72.75 200 LYS A C 1
ATOM 1616 O O . LYS A 1 200 ? 3.246 1.376 9.353 1.00 72.75 200 LYS A O 1
ATOM 1621 N N . LEU A 1 201 ? 1.272 1.950 10.228 1.00 76.62 201 LEU A N 1
ATOM 1622 C CA . LEU A 1 201 ? 1.043 0.656 10.873 1.00 76.62 201 LEU A CA 1
ATOM 1623 C C . LEU A 1 201 ? 0.576 -0.380 9.841 1.00 76.62 201 LEU A C 1
ATOM 1625 O O . LEU A 1 201 ? -0.036 -0.034 8.824 1.00 76.62 201 LEU A O 1
ATOM 1629 N N . SER A 1 202 ? 0.837 -1.661 10.106 1.00 73.75 202 SER A N 1
ATOM 1630 C CA . SER A 1 202 ? 0.357 -2.756 9.256 1.00 73.75 202 SER A CA 1
ATOM 1631 C C . SER A 1 202 ? -1.176 -2.818 9.249 1.00 73.75 202 SER A C 1
ATOM 1633 O O . SER A 1 202 ? -1.845 -2.393 10.193 1.00 73.75 202 SER A O 1
ATOM 1635 N N . SER A 1 203 ? -1.763 -3.351 8.178 1.00 73.94 203 SER A N 1
ATOM 1636 C CA . SER A 1 203 ? -3.223 -3.485 8.087 1.00 73.94 203 SER A CA 1
ATOM 1637 C C . SER A 1 203 ? -3.785 -4.462 9.122 1.00 73.94 203 SER A C 1
ATOM 1639 O O . SER A 1 203 ? -4.881 -4.219 9.625 1.00 73.94 203 SER A O 1
ATOM 1641 N N . SER A 1 204 ? -3.032 -5.500 9.503 1.00 69.31 204 SER A N 1
ATOM 1642 C CA . SER A 1 204 ? -3.400 -6.387 10.613 1.00 69.31 204 SER A CA 1
ATOM 1643 C C . SER A 1 204 ? -3.412 -5.635 11.942 1.00 69.31 204 SER A C 1
ATOM 1645 O O . SER A 1 204 ? -4.449 -5.589 12.592 1.00 69.31 204 SER A O 1
ATOM 1647 N N . SER A 1 205 ? -2.332 -4.924 12.284 1.00 79.00 205 SER A N 1
ATOM 1648 C CA . SER A 1 205 ? -2.269 -4.156 13.532 1.00 79.00 205 SER A CA 1
ATOM 1649 C C . SER A 1 205 ? -3.345 -3.075 13.603 1.00 79.00 205 SER A C 1
ATOM 1651 O O . SER A 1 205 ? -3.948 -2.884 14.652 1.00 79.00 205 SER A O 1
ATOM 1653 N N . VAL A 1 206 ? -3.639 -2.382 12.498 1.00 86.31 206 VAL A N 1
ATOM 1654 C CA . VAL A 1 206 ? -4.748 -1.414 12.456 1.00 86.31 206 VAL A CA 1
ATOM 1655 C C . VAL A 1 206 ? -6.095 -2.099 12.669 1.00 86.31 206 VAL A C 1
ATOM 1657 O O . VAL A 1 206 ? -6.933 -1.551 13.379 1.00 86.31 206 VAL A O 1
ATOM 1660 N N . THR A 1 207 ? -6.312 -3.274 12.076 1.00 88.31 207 THR A N 1
ATOM 1661 C CA . THR A 1 207 ? -7.552 -4.044 12.259 1.00 88.31 207 THR A CA 1
ATOM 1662 C C . THR A 1 207 ? -7.720 -4.447 13.721 1.00 88.31 207 THR A C 1
ATOM 1664 O O . THR A 1 207 ? -8.759 -4.154 14.307 1.00 88.31 207 THR A O 1
ATOM 1667 N N . ASP A 1 208 ? -6.675 -5.000 14.337 1.00 85.19 208 ASP A N 1
ATOM 1668 C CA . ASP A 1 208 ? -6.683 -5.394 15.748 1.00 85.19 208 ASP A CA 1
ATOM 1669 C C . ASP A 1 208 ? -6.940 -4.191 16.664 1.00 85.19 208 ASP A C 1
ATOM 1671 O O . ASP A 1 208 ? -7.731 -4.262 17.605 1.00 85.19 208 ASP A O 1
ATOM 1675 N N . ILE A 1 209 ? -6.303 -3.050 16.384 1.00 94.06 209 ILE A N 1
ATOM 1676 C CA . ILE A 1 209 ? -6.522 -1.820 17.148 1.00 94.06 209 ILE A CA 1
ATOM 1677 C C . ILE A 1 209 ? -7.965 -1.334 16.982 1.00 94.06 209 ILE A C 1
ATOM 1679 O O . ILE A 1 209 ? -8.585 -0.993 17.981 1.00 94.06 209 ILE A O 1
ATOM 1683 N N . ILE A 1 210 ? -8.530 -1.327 15.770 1.00 95.31 210 ILE A N 1
ATOM 1684 C CA . ILE A 1 210 ? -9.925 -0.912 15.535 1.00 95.31 210 ILE A CA 1
ATOM 1685 C C . ILE A 1 210 ? -10.906 -1.806 16.296 1.00 95.31 210 ILE A C 1
ATOM 1687 O O . ILE A 1 210 ? -11.821 -1.280 16.925 1.00 95.31 210 ILE A O 1
ATOM 1691 N N . VAL A 1 211 ? -10.701 -3.127 16.290 1.00 93.62 211 VAL A N 1
ATOM 1692 C CA . VAL A 1 211 ? -11.526 -4.068 17.065 1.00 93.62 211 VAL A CA 1
ATOM 1693 C C . VAL A 1 211 ? -11.492 -3.711 18.550 1.00 93.62 211 VAL A C 1
ATOM 1695 O O . VAL A 1 211 ? -12.538 -3.596 19.183 1.00 93.62 211 VAL A O 1
ATOM 1698 N N . ASN A 1 212 ? -10.303 -3.450 19.094 1.00 95.44 212 ASN A N 1
ATOM 1699 C CA . ASN A 1 212 ? -10.158 -3.083 20.500 1.00 95.44 212 ASN A CA 1
ATOM 1700 C C . ASN A 1 212 ? -10.730 -1.694 20.821 1.00 95.44 212 ASN A C 1
ATOM 1702 O O . ASN A 1 212 ? -11.375 -1.529 21.847 1.00 95.44 212 ASN A O 1
ATOM 1706 N N . LEU A 1 213 ? -10.529 -0.695 19.957 1.00 96.25 213 LEU A N 1
ATOM 1707 C CA . LEU A 1 213 ? -11.098 0.645 20.139 1.00 96.25 213 LEU A CA 1
ATOM 1708 C C . LEU A 1 213 ? -12.629 0.612 20.148 1.00 96.25 213 LEU A C 1
ATOM 1710 O O . LEU A 1 213 ? -13.246 1.379 20.880 1.00 96.25 213 LEU A O 1
ATOM 1714 N N . ARG A 1 214 ? -13.228 -0.269 19.342 1.00 96.62 214 ARG A N 1
ATOM 1715 C CA . ARG A 1 214 ? -14.675 -0.479 19.304 1.00 96.62 214 ARG A CA 1
ATOM 1716 C C . ARG A 1 214 ? -15.175 -1.209 20.545 1.00 96.62 214 ARG A C 1
ATOM 1718 O O . ARG A 1 214 ? -16.171 -0.797 21.118 1.00 96.62 214 ARG A O 1
ATOM 1725 N N . TYR A 1 215 ? -14.461 -2.247 20.981 1.00 94.44 215 TYR A N 1
ATOM 1726 C CA . TYR A 1 215 ? -14.758 -2.951 22.231 1.00 94.44 215 TYR A CA 1
ATOM 1727 C C . TYR A 1 215 ? -14.708 -2.019 23.452 1.00 94.44 215 TYR A C 1
ATOM 1729 O O . TYR A 1 215 ? -15.517 -2.145 24.359 1.00 94.44 215 TYR A O 1
ATOM 1737 N N . LEU A 1 216 ? -13.779 -1.058 23.455 1.00 94.69 216 LEU A N 1
ATOM 1738 C CA . LEU A 1 216 ? -13.669 -0.013 24.480 1.00 94.69 216 LEU A CA 1
ATOM 1739 C C . LEU A 1 216 ? -14.673 1.137 24.299 1.00 94.69 216 LEU A C 1
ATOM 1741 O O . LEU A 1 216 ? -14.591 2.122 25.027 1.00 94.69 216 LEU A O 1
ATOM 1745 N N . GLU A 1 217 ? -15.555 1.061 23.301 1.00 96.00 217 GLU A N 1
ATOM 1746 C CA . GLU A 1 217 ? -16.538 2.094 22.957 1.00 96.00 217 GLU A CA 1
ATOM 1747 C C . GLU A 1 217 ? -15.928 3.472 22.649 1.00 96.00 217 GLU A C 1
ATOM 1749 O O . GLU A 1 217 ? -16.624 4.483 22.660 1.00 96.00 217 GLU A O 1
ATOM 1754 N N . TRP A 1 218 ? -14.634 3.552 22.319 1.00 96.81 218 TRP A N 1
ATOM 1755 C CA . TRP A 1 218 ? -13.978 4.803 21.902 1.00 96.81 218 TRP A CA 1
ATOM 1756 C C . TRP A 1 218 ? -14.285 5.163 20.445 1.00 96.81 218 TRP A C 1
ATOM 1758 O O . TRP A 1 218 ? -14.073 6.305 20.020 1.00 96.81 218 TRP A O 1
ATOM 1768 N N . ILE A 1 219 ? -14.760 4.186 19.670 1.00 97.31 219 ILE A N 1
ATOM 1769 C CA . ILE A 1 219 ? -15.264 4.361 18.309 1.00 97.31 219 ILE A CA 1
ATOM 1770 C C . ILE A 1 219 ? -16.537 3.535 18.091 1.00 97.31 219 ILE A C 1
ATOM 1772 O O . ILE A 1 219 ? -16.706 2.487 18.708 1.00 97.31 219 ILE A O 1
ATOM 1776 N N . ASP A 1 220 ? -17.396 3.984 17.178 1.00 94.75 220 ASP A N 1
ATOM 1777 C CA . ASP A 1 220 ? -18.609 3.270 16.767 1.00 94.75 220 ASP A CA 1
ATOM 1778 C C . ASP A 1 220 ? -18.344 2.219 15.664 1.00 94.75 220 ASP A C 1
ATOM 1780 O O . ASP A 1 220 ? -17.225 2.053 15.158 1.00 94.75 220 ASP A O 1
ATOM 1784 N N . ASP A 1 221 ? -19.402 1.521 15.240 1.00 92.19 221 ASP A N 1
ATOM 1785 C CA . ASP A 1 221 ? -19.342 0.524 14.163 1.00 92.19 221 ASP A CA 1
ATOM 1786 C C . ASP A 1 221 ? -18.932 1.095 12.797 1.00 92.19 221 ASP A C 1
ATOM 1788 O O . ASP A 1 221 ? -18.395 0.376 11.946 1.00 92.19 221 ASP A O 1
ATOM 1792 N N . TYR A 1 222 ? -19.113 2.402 12.606 1.00 90.56 222 TYR A N 1
ATOM 1793 C CA . TYR A 1 222 ? -18.717 3.160 11.420 1.00 90.56 222 TYR A CA 1
ATOM 1794 C C . TYR A 1 222 ? -17.321 3.796 11.565 1.00 90.56 222 TYR A C 1
ATOM 1796 O O . TYR A 1 222 ? -16.927 4.641 10.747 1.00 90.56 222 TYR A O 1
ATOM 1804 N N . ASN A 1 223 ? -16.559 3.385 12.587 1.00 92.94 223 ASN A N 1
ATOM 1805 C CA . ASN A 1 223 ? -15.244 3.896 12.969 1.00 92.94 223 ASN A CA 1
ATOM 1806 C C . ASN A 1 223 ? -15.221 5.410 13.257 1.00 92.94 223 ASN A C 1
ATOM 1808 O O . ASN A 1 223 ? -14.188 6.063 13.086 1.00 92.94 223 ASN A O 1
ATOM 1812 N N . ARG A 1 224 ? -16.346 6.012 13.645 1.00 94.31 224 ARG A N 1
ATOM 1813 C CA . ARG A 1 224 ? -16.407 7.398 14.124 1.00 94.31 224 ARG A CA 1
ATOM 1814 C C . ARG A 1 224 ? -16.048 7.421 15.602 1.00 94.31 224 ARG A C 1
ATOM 1816 O O . ARG A 1 224 ? -16.391 6.508 16.336 1.00 94.31 224 ARG A O 1
ATOM 1823 N N . ILE A 1 225 ? -15.342 8.463 16.022 1.00 95.38 225 ILE A N 1
ATOM 1824 C CA . ILE A 1 225 ? -14.945 8.636 17.421 1.00 95.38 225 ILE A CA 1
ATOM 1825 C C . ILE A 1 225 ? -16.197 8.983 18.233 1.00 95.38 225 ILE A C 1
ATOM 1827 O O . ILE A 1 225 ? -16.933 9.888 17.838 1.00 95.38 225 ILE A O 1
ATOM 1831 N N . THR A 1 226 ? -16.426 8.259 19.325 1.00 97.12 226 THR A N 1
ATOM 1832 C CA . THR A 1 226 ? -17.520 8.501 20.279 1.00 97.12 226 THR A CA 1
ATOM 1833 C C . THR A 1 226 ? -17.149 9.606 21.268 1.00 97.12 226 THR A C 1
ATOM 1835 O O . THR A 1 226 ? -16.005 10.075 21.297 1.00 97.12 226 THR A O 1
ATOM 1838 N N . ASP A 1 227 ? -18.089 10.005 22.122 1.00 95.25 227 ASP A N 1
ATOM 1839 C CA . ASP A 1 227 ? -17.821 10.978 23.184 1.00 95.25 227 ASP A CA 1
ATOM 1840 C C . ASP A 1 227 ? -16.713 10.497 24.137 1.00 95.25 227 ASP A C 1
ATOM 1842 O O . ASP A 1 227 ? -15.801 11.268 24.440 1.00 95.25 227 ASP A O 1
ATOM 1846 N N . GLU A 1 228 ? -16.697 9.209 24.499 1.00 93.81 228 GLU A N 1
ATOM 1847 C CA . GLU A 1 228 ? -15.629 8.595 25.306 1.00 93.81 228 GLU A CA 1
ATOM 1848 C C . GLU A 1 228 ? -14.255 8.683 24.625 1.00 93.81 228 GLU A C 1
ATOM 1850 O O . GLU A 1 228 ? -13.254 9.084 25.230 1.00 93.81 228 GLU A O 1
ATOM 1855 N N . GLY A 1 229 ? -14.196 8.412 23.318 1.00 92.81 229 GLY A N 1
ATOM 1856 C CA . GLY A 1 229 ? -12.964 8.577 22.546 1.00 92.81 229 GLY A CA 1
ATOM 1857 C C . GLY A 1 229 ? -12.478 10.034 22.515 1.00 92.81 229 GLY A C 1
ATOM 1858 O O . GLY A 1 229 ? -11.275 10.305 22.619 1.00 92.81 229 GLY A O 1
ATOM 1859 N N . TYR A 1 230 ? -13.395 11.002 22.419 1.00 92.62 230 TYR A N 1
ATOM 1860 C CA . TYR A 1 230 ? -13.056 12.425 22.502 1.00 92.62 230 TYR A CA 1
ATOM 1861 C C . TYR A 1 230 ? -12.621 12.851 23.909 1.00 92.62 230 TYR A C 1
ATOM 1863 O O . TYR A 1 230 ? -11.708 13.681 24.025 1.00 92.62 230 TYR A O 1
ATOM 1871 N N . LEU A 1 231 ? -13.205 12.278 24.966 1.00 91.81 231 LEU A N 1
ATOM 1872 C CA . LEU A 1 231 ? -12.785 12.500 26.349 1.00 91.81 231 LEU A CA 1
ATOM 1873 C C . LEU A 1 231 ? -11.345 12.042 26.570 1.00 91.81 231 LEU A C 1
ATOM 1875 O O . LEU A 1 231 ? -10.551 12.815 27.111 1.00 91.81 231 LEU A O 1
ATOM 1879 N N . LEU A 1 232 ? -10.961 10.867 26.066 1.00 90.44 232 LEU A N 1
ATOM 1880 C CA . LEU A 1 232 ? -9.572 10.402 26.114 1.00 90.44 232 LEU A CA 1
ATOM 1881 C C . LEU A 1 232 ? -8.621 11.372 25.400 1.00 90.44 232 LEU A C 1
ATOM 1883 O O . LEU A 1 232 ? -7.586 11.761 25.946 1.00 90.44 232 LEU A O 1
ATOM 1887 N N . ILE A 1 233 ? -8.976 11.809 24.188 1.00 88.62 233 ILE A N 1
ATOM 1888 C CA . ILE A 1 233 ? -8.169 12.776 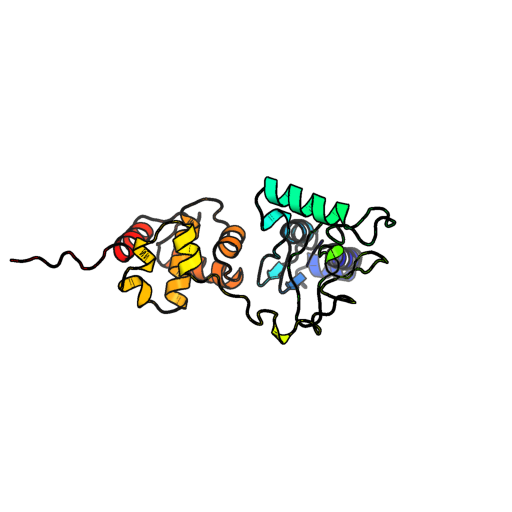23.431 1.00 88.62 233 ILE A CA 1
ATOM 1889 C C . ILE A 1 233 ? -8.007 14.080 24.223 1.00 88.62 233 ILE A C 1
ATOM 1891 O O . ILE A 1 233 ? -6.917 14.653 24.263 1.00 88.62 233 ILE A O 1
ATOM 1895 N N . LYS A 1 234 ? -9.077 14.561 24.864 1.00 88.56 234 LYS A N 1
ATOM 1896 C CA . LYS A 1 234 ? -9.049 15.761 25.710 1.00 88.56 234 LYS A CA 1
ATOM 1897 C C . LYS A 1 234 ? -8.193 15.549 26.960 1.00 88.56 234 LYS A C 1
ATOM 1899 O O . LYS A 1 234 ? -7.432 16.442 27.328 1.00 88.56 234 LYS A O 1
ATOM 1904 N N . TYR A 1 235 ? -8.275 14.374 27.580 1.00 87.44 235 TYR A N 1
ATOM 1905 C CA . TYR A 1 235 ? -7.479 13.996 28.745 1.00 87.44 235 TYR A CA 1
ATOM 1906 C C . TYR A 1 235 ? -5.977 13.992 28.440 1.00 87.44 235 TYR A C 1
ATOM 1908 O O . TYR A 1 235 ? -5.196 14.511 29.243 1.00 87.44 235 TYR A O 1
ATOM 1916 N N . LEU A 1 236 ? -5.587 13.475 27.268 1.00 85.88 236 LEU A N 1
ATOM 1917 C CA . LEU A 1 236 ? -4.200 13.476 26.795 1.00 85.88 236 LEU A CA 1
ATOM 1918 C C . LEU A 1 236 ? -3.701 14.885 26.459 1.00 85.88 236 LEU A C 1
ATOM 1920 O O . LEU A 1 236 ? -2.549 15.196 26.717 1.00 85.88 236 LEU A O 1
ATOM 1924 N N . LYS A 1 237 ? -4.559 15.779 25.953 1.00 82.38 237 LYS A N 1
ATOM 1925 C CA . LYS A 1 237 ? -4.185 17.183 25.688 1.00 82.38 237 LYS A CA 1
ATOM 1926 C C . LYS A 1 237 ? -3.970 18.028 26.944 1.00 82.38 237 LYS A C 1
ATOM 1928 O O . LYS A 1 237 ? -3.374 19.099 26.851 1.00 82.38 237 LYS A O 1
ATOM 1933 N N . LYS A 1 238 ? -4.521 17.624 28.090 1.00 76.75 238 LYS A N 1
ATOM 1934 C CA . LYS A 1 238 ? -4.480 18.433 29.312 1.00 76.75 238 LYS A CA 1
ATOM 1935 C C . LYS A 1 238 ? -3.110 18.293 29.982 1.00 76.75 238 LYS A C 1
ATOM 1937 O O . LYS A 1 238 ? -2.844 17.275 30.622 1.00 76.75 238 LYS A O 1
ATOM 1942 N N . ASN A 1 239 ? -2.282 19.330 29.865 1.00 61.72 239 ASN A N 1
ATOM 1943 C CA . ASN A 1 239 ? -1.071 19.488 30.672 1.00 61.72 239 ASN A CA 1
ATOM 1944 C C . ASN A 1 239 ? -1.456 19.679 32.150 1.00 61.72 239 ASN A C 1
ATOM 1946 O O . ASN A 1 239 ? -2.445 20.347 32.453 1.00 61.72 239 ASN A O 1
ATOM 1950 N N . GLU A 1 240 ? -0.684 19.107 33.075 1.00 54.69 240 GLU A N 1
ATOM 1951 C CA . GLU A 1 240 ? -0.906 19.180 34.535 1.00 54.69 240 GLU A CA 1
ATOM 1952 C C . GLU A 1 240 ? -0.697 20.586 35.141 1.00 54.69 240 GLU A C 1
ATOM 1954 O O . GLU A 1 240 ? -0.617 20.735 36.353 1.00 54.69 240 GLU A O 1
ATOM 1959 N N . SER A 1 241 ? -0.656 21.651 34.338 1.00 46.59 241 SER A N 1
ATOM 1960 C CA . SER A 1 241 ? -0.382 23.020 34.800 1.00 46.59 241 SER A CA 1
ATOM 1961 C C . SER A 1 241 ? -1.526 23.696 35.572 1.00 46.59 241 SER A C 1
ATOM 1963 O O . SER A 1 241 ? -1.398 24.862 35.915 1.00 46.59 241 SER A O 1
ATOM 1965 N N . ASN A 1 242 ? -2.617 22.990 35.884 1.00 42.97 242 ASN A N 1
ATOM 1966 C CA . ASN A 1 242 ? -3.664 23.489 36.782 1.00 42.97 242 ASN A CA 1
ATOM 1967 C C . ASN A 1 242 ? -3.666 22.687 38.089 1.00 42.97 242 ASN A C 1
ATOM 1969 O O . ASN A 1 242 ? -4.661 22.040 38.412 1.00 42.97 242 ASN A O 1
ATOM 1973 N N . ASN A 1 243 ? -2.560 22.733 38.833 1.00 37.09 243 ASN A N 1
ATOM 1974 C CA . ASN A 1 243 ? -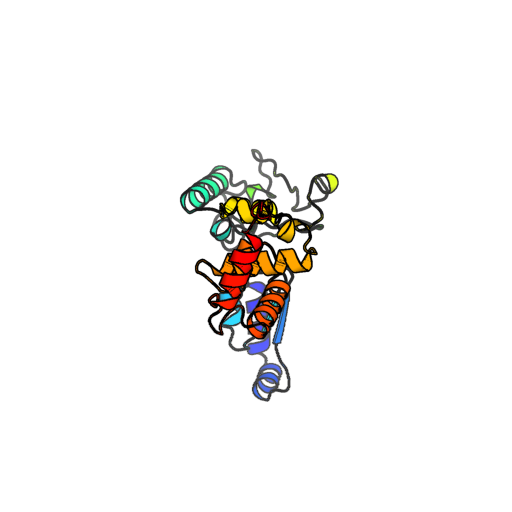2.614 22.489 40.269 1.00 37.09 243 ASN A CA 1
ATOM 1975 C C . ASN A 1 243 ? -2.815 23.833 40.968 1.00 37.09 243 ASN A C 1
ATOM 1977 O O . ASN A 1 243 ? -1.914 24.657 41.070 1.00 37.09 243 ASN A O 1
ATOM 1981 N N . VAL A 1 244 ? -4.077 24.012 41.343 1.00 39.56 244 VAL A N 1
ATOM 1982 C CA . VAL A 1 244 ? -4.654 24.915 42.336 1.00 39.56 244 VAL A CA 1
ATOM 1983 C C . VAL A 1 244 ? -3.632 25.392 43.375 1.00 39.56 244 VAL A C 1
ATOM 1985 O O . VAL A 1 244 ? -3.172 24.606 44.200 1.00 39.56 244 VAL A O 1
ATOM 1988 N N . THR A 1 245 ? -3.336 26.689 43.367 1.00 35.16 245 THR A N 1
ATOM 1989 C CA . THR A 1 245 ? -2.923 27.404 44.577 1.00 35.16 245 THR A CA 1
ATOM 1990 C C . THR A 1 245 ? -4.202 27.671 45.372 1.00 35.16 245 THR A C 1
ATOM 1992 O O . THR A 1 245 ? -5.082 28.377 44.875 1.00 35.16 245 THR A O 1
ATOM 1995 N N . ILE A 1 246 ? -4.341 27.031 46.537 1.00 42.66 246 ILE A N 1
ATOM 1996 C CA . ILE A 1 246 ? -5.263 27.470 47.598 1.00 42.66 246 ILE A CA 1
ATOM 1997 C C . ILE A 1 246 ? -4.542 28.558 48.386 1.00 42.66 246 ILE A C 1
ATOM 1999 O O . ILE A 1 246 ? -3.333 28.354 48.648 1.00 42.66 246 ILE A O 1
#

Secondary structure (DSSP, 8-state):
--SSHHHHHHHHHHHT-HHHHHHHHTTS---EEEEEEE-HHHHHHHHTSTT--EEEEEEEPPBHHHHS-HHHHHHHHHHHHHT-S-TTSSS--TT-GGG--B---BTTB--TTS-GGGT--BTTB--SSGGG--GGGTTTS-SS-----HHHHHHHTT-HHHHT-HHHHTS-HHHHHHHHHHHHTTSS--SHHHHHHHH---HHHHHHHHHHHHHTTSB-TTS-B-HHHHHHHHHHH--S------

Organism: Acinetobacter baumannii (NCBI:txid470)

pLDDT: mean 84.79, std 12.52, range [35.16, 97.5]

Radius of gyration: 22.41 Å; chains: 1; bounding box: 44×58×75 Å

Foldseek 3Di:
DFQLVVVLVVLVVLCPDVVSVVCLVVVVDAAEAEDAEAEPNNVVVVCPRPSNHHYHYFAYFDFLVRPDDPVSSVVVVVVLQVQVQCVPDVVRLSQFPPCRQTDDADQQFDDRNGGNLQEPDHPPGDHVCDVRGCVVPNPVDDPDLPQCPLCNLCVVVVVVLLVPAPVNVPDDPLRSLLLLLLVQLQDDPNDLRSSCSSRVGTSVSSVVSLVVCVVVVCADPNRHGDPVVVVVVVVSSDHPVPDDDD

Sequence (246 aa):
IASGNQIRKFLEAFAQTPSIESWHSSGYISFYIVCYAITENALDFVSKHKLKPQINYVCVCPTISNSFNPIEQKKIREICNKYNPNKRSDPPFAVGYGDVGSLIYYEHGIPNNAPEILYKRSEKWFPLFRGRTTIDFSEQLPTNIKSLDTEDYLNLMKDKNIVVSKKFSNLSEKGKSYILVLFSLKKPPRSVRAISKKTKLSSSSVTDIIVNLRYLEWIDDYNRITDEGYLLIKYLKKNESNNVTI

InterPro domains:
  IPR056920 PRTase-CE [PF24390] (1-130)
  IPR057055 PRTase associated wHTH domain [PF24409] (179-243)